Protein AF-A0A7S0FKT3-F1 (afdb_monomer_lite)

Organism: NCBI:txid265543

InterPro domains:
  IPR001199 Cytochrome b5-like heme/steroid binding domain [SM01117] (75-169)
  IPR036400 Cytochrome b5-like heme/steroid binding domain superfamily [G3DSA:3.10.120.10] (75-181)

Sequence (215 aa):
LGKDSSKIFPRTPAADLPNKCLNTDKDLENFDQYQCVDMTELDELLGLPCHKDVSKARLGVDKWFGDYKVGQLAFSGSTLQNDSNDWDWLVIQDRVYNVTNYVYGLRDENSGKVVKDPNESENAYLSPSLHSLIVNKLNQDASEIYEKLYENDDYLGCLNELFYVGVVDTRSNAACQALNMTMYIMLVFVAALLVLQCICSLLYLARPHRSFTAK

Foldseek 3Di:
DDPDPPLLQWFQFLVPDDPQWWDPVADCPVRNWTDRPDQDPVCVVVVRDNDRDPVCSVVRVCVVPPDDDDDFDAAELVNLLVCLVVFKWEAAPQFIFTCRVLQVQQQDPVPRARPLQLVVGSSSTTDNLVSNLSNVQISHYSHVVCVVSDVDCPNVVSSCRHTTRHGYDCCPPPVVVVVVVVVVVVVVVVVVVVVVVVVVVVVVVPDDPPPPPDD

Secondary structure (DSSP, 8-state):
--S--GGGSPPPPGGGS-GGGB-TTS--GGGSS----S--HHHHHTT----S-HHHHHHHHHHHHSS---PPEEE-HHHHHHSTTTS-EEEETTEEEE-HHHHHHTB-TTT-PBP--TTT-TT--B-HHHHHHHHHSTTSB-HHHHHHH-SSGGGHHHHHHHHEEEEE-GGGSHHHHHHHHHHHHHHHHHHHHHHHHHHHHHHHHTS--------

Radius of gyration: 28.88 Å; chains: 1; bounding box: 80×42×94 Å

Structure (mmCIF, N/CA/C/O backbone):
data_AF-A0A7S0FKT3-F1
#
_entry.id   AF-A0A7S0FKT3-F1
#
loop_
_atom_site.group_PDB
_atom_site.id
_atom_site.type_symbol
_atom_site.label_atom_id
_atom_site.label_alt_id
_atom_site.label_comp_id
_atom_site.label_asym_id
_atom_site.label_entity_id
_atom_site.label_seq_id
_atom_site.pdbx_PDB_ins_code
_atom_site.Cartn_x
_atom_site.Cartn_y
_atom_site.Cartn_z
_atom_site.occupancy
_atom_site.B_iso_or_equiv
_atom_site.auth_seq_id
_atom_site.auth_comp_id
_atom_site.auth_asym_id
_atom_site.auth_atom_id
_atom_site.pdbx_PDB_model_num
ATOM 1 N N . LEU A 1 1 ? 13.472 -15.673 15.697 1.00 43.22 1 LEU A N 1
ATOM 2 C CA . LEU A 1 1 ? 12.674 -15.640 14.457 1.00 43.22 1 LEU A CA 1
ATOM 3 C C . LEU A 1 1 ? 11.781 -14.414 14.514 1.00 43.22 1 LEU A C 1
ATOM 5 O O . LEU A 1 1 ? 11.027 -14.279 15.474 1.00 43.22 1 LEU A O 1
ATOM 9 N N . GLY A 1 2 ? 12.005 -13.475 13.596 1.00 43.47 2 GLY A N 1
ATOM 10 C CA . GLY A 1 2 ? 11.398 -12.145 13.596 1.00 43.47 2 GLY A CA 1
ATOM 11 C C . GLY A 1 2 ? 9.877 -12.202 13.502 1.00 43.47 2 GLY A C 1
ATOM 12 O O . GLY A 1 2 ? 9.311 -13.145 12.965 1.00 43.47 2 GLY A O 1
ATOM 13 N N . LYS A 1 3 ? 9.216 -11.190 14.058 1.00 46.06 3 LYS A N 1
ATOM 14 C CA . LYS A 1 3 ? 7.760 -11.064 14.238 1.00 46.06 3 LYS A CA 1
ATOM 15 C C . LYS A 1 3 ? 6.950 -10.965 12.929 1.00 46.06 3 LYS A C 1
ATOM 17 O O . LYS A 1 3 ? 5.781 -10.603 12.980 1.00 46.06 3 LYS A O 1
ATOM 22 N N . ASP A 1 4 ? 7.563 -11.263 11.790 1.00 53.34 4 ASP A N 1
ATOM 23 C CA . ASP A 1 4 ? 7.016 -11.050 10.461 1.00 53.34 4 ASP A CA 1
ATOM 24 C C . ASP A 1 4 ? 7.513 -12.146 9.505 1.00 53.34 4 ASP A C 1
ATOM 26 O O . ASP A 1 4 ? 8.699 -12.217 9.183 1.00 53.34 4 ASP A O 1
ATOM 30 N N . SER A 1 5 ? 6.606 -13.036 9.099 1.00 56.03 5 SER A N 1
ATOM 31 C CA . SER A 1 5 ? 6.872 -14.103 8.129 1.00 56.03 5 SER A CA 1
ATOM 32 C C . SER A 1 5 ? 6.619 -13.666 6.685 1.00 56.03 5 SER A C 1
ATOM 34 O O . SER A 1 5 ? 6.902 -14.447 5.779 1.00 56.03 5 SER A O 1
ATOM 36 N N . SER A 1 6 ? 6.128 -12.437 6.451 1.00 57.53 6 SER A N 1
ATOM 37 C CA . SER A 1 6 ? 5.800 -11.924 5.110 1.00 57.53 6 SER A CA 1
ATOM 38 C C . SER A 1 6 ? 6.996 -11.958 4.148 1.00 57.53 6 SER A C 1
ATOM 40 O O . SER A 1 6 ? 6.828 -12.205 2.959 1.00 57.53 6 SER A O 1
ATOM 42 N N . LYS A 1 7 ? 8.210 -11.830 4.692 1.00 58.19 7 LYS A N 1
ATOM 43 C CA . LYS A 1 7 ? 9.507 -11.831 3.996 1.00 58.19 7 LYS A CA 1
ATOM 44 C C . LYS A 1 7 ? 9.875 -13.154 3.316 1.00 58.19 7 LYS A C 1
ATOM 46 O O . LYS A 1 7 ? 10.749 -13.197 2.459 1.00 58.19 7 LYS A O 1
ATOM 51 N N . ILE A 1 8 ? 9.229 -14.245 3.726 1.00 61.59 8 ILE A N 1
ATOM 52 C CA . ILE A 1 8 ? 9.521 -15.608 3.255 1.00 61.59 8 ILE A CA 1
ATOM 53 C C . ILE A 1 8 ? 8.542 -16.012 2.138 1.00 61.59 8 ILE A C 1
ATOM 55 O O . ILE A 1 8 ? 8.736 -17.020 1.457 1.00 61.59 8 ILE A O 1
ATOM 59 N N . PHE A 1 9 ? 7.503 -15.205 1.908 1.00 65.62 9 PHE A N 1
ATOM 60 C CA . PHE A 1 9 ? 6.568 -15.401 0.812 1.00 65.62 9 PHE A CA 1
ATOM 61 C C . PHE A 1 9 ? 7.063 -14.624 -0.411 1.00 65.62 9 PHE A C 1
ATOM 63 O O . PHE A 1 9 ? 7.071 -13.392 -0.385 1.00 65.62 9 PHE A O 1
ATOM 70 N N . PRO A 1 10 ? 7.491 -15.312 -1.484 1.00 62.44 10 PRO A N 1
ATOM 71 C CA . PRO A 1 10 ? 7.909 -14.628 -2.695 1.00 62.44 10 PRO A CA 1
ATOM 72 C C . PRO A 1 10 ? 6.704 -13.914 -3.304 1.00 62.44 10 PRO A C 1
ATOM 74 O O . PRO A 1 10 ? 5.605 -14.474 -3.368 1.00 62.44 10 PRO A O 1
ATOM 77 N N . ARG A 1 11 ? 6.915 -12.683 -3.768 1.00 70.12 11 ARG A N 1
ATOM 78 C CA . ARG A 1 11 ? 5.934 -12.022 -4.629 1.00 70.12 11 ARG A CA 1
ATOM 79 C C . ARG A 1 11 ? 6.037 -12.595 -6.035 1.00 70.12 11 ARG A C 1
ATOM 81 O O . ARG A 1 11 ? 7.113 -13.032 -6.451 1.00 70.12 11 ARG A O 1
ATOM 88 N N . THR A 1 12 ? 4.919 -12.594 -6.749 1.00 72.50 12 THR A N 1
ATOM 89 C CA . THR A 1 12 ? 4.882 -12.968 -8.164 1.00 72.50 12 THR A CA 1
ATOM 90 C C . THR A 1 12 ? 5.845 -12.053 -8.938 1.00 72.50 12 THR A C 1
ATOM 92 O O . THR A 1 12 ? 5.817 -10.840 -8.711 1.00 72.50 12 THR A O 1
ATOM 95 N N . PRO A 1 13 ? 6.734 -12.590 -9.793 1.00 76.00 13 PRO A N 1
ATOM 96 C CA . PRO A 1 13 ? 7.650 -11.777 -10.580 1.00 76.00 13 PRO A CA 1
ATOM 97 C C . PRO A 1 13 ? 6.840 -10.893 -11.524 1.00 76.00 13 PRO A C 1
ATOM 99 O O . PRO A 1 13 ? 5.762 -11.279 -11.983 1.00 76.00 13 PRO A O 1
ATOM 102 N N . ALA A 1 14 ? 7.334 -9.688 -11.808 1.00 78.56 14 ALA A N 1
ATOM 103 C CA . ALA A 1 14 ? 6.553 -8.743 -12.598 1.00 78.56 14 ALA A CA 1
ATOM 104 C C . ALA A 1 14 ? 6.292 -9.275 -14.015 1.00 78.56 14 ALA A C 1
ATOM 106 O O . ALA A 1 14 ? 5.201 -9.061 -14.531 1.00 78.56 14 ALA A O 1
ATOM 107 N N . ALA A 1 15 ? 7.218 -10.039 -14.604 1.00 80.56 15 ALA A N 1
ATOM 108 C CA . ALA A 1 15 ? 7.029 -10.629 -15.931 1.00 80.56 15 ALA A CA 1
ATOM 109 C C . ALA A 1 15 ? 5.878 -11.657 -16.016 1.00 80.56 15 ALA A C 1
ATOM 111 O O . ALA A 1 15 ? 5.317 -11.835 -17.094 1.00 80.56 15 ALA A O 1
ATOM 112 N N . ASP A 1 16 ? 5.485 -12.290 -14.902 1.00 81.12 16 ASP A N 1
ATOM 113 C CA . ASP A 1 16 ? 4.382 -13.270 -14.863 1.00 81.12 16 ASP A CA 1
ATOM 114 C C . ASP A 1 16 ? 2.996 -12.610 -14.745 1.00 81.12 16 ASP A C 1
ATOM 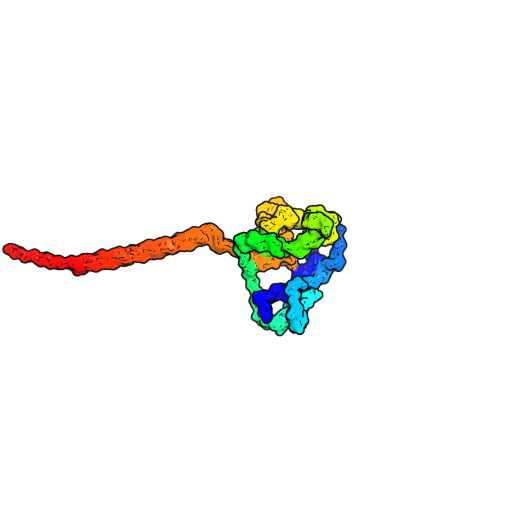116 O O . ASP A 1 16 ? 1.962 -13.291 -14.726 1.00 81.12 16 ASP A O 1
ATOM 120 N N . LEU A 1 17 ? 2.935 -11.279 -14.654 1.00 83.25 17 LEU A N 1
ATOM 121 C CA . LEU A 1 17 ? 1.663 -10.574 -14.627 1.00 83.25 17 LEU A CA 1
ATOM 122 C C . LEU A 1 17 ? 0.922 -10.666 -15.971 1.00 83.25 17 LEU A C 1
ATOM 124 O O . LEU A 1 17 ? 1.527 -10.761 -17.037 1.00 83.25 17 LEU A O 1
ATOM 128 N N . PRO A 1 18 ? -0.417 -10.538 -15.961 1.00 84.94 18 PRO A N 1
ATOM 129 C CA . PRO A 1 18 ? -1.180 -10.389 -17.191 1.00 84.94 18 PRO A CA 1
ATOM 130 C C . PRO A 1 18 ? -0.679 -9.201 -18.024 1.00 84.94 18 PRO A C 1
ATOM 132 O O . PRO A 1 18 ? -0.494 -8.111 -17.483 1.00 84.94 18 PRO A O 1
ATOM 135 N N . ASN A 1 19 ? -0.593 -9.363 -19.350 1.00 84.31 19 ASN A N 1
ATOM 136 C CA . ASN A 1 19 ? -0.130 -8.318 -20.282 1.00 84.31 19 ASN A CA 1
ATOM 137 C C . ASN A 1 19 ? -0.824 -6.958 -20.099 1.00 84.31 19 ASN A C 1
ATOM 139 O O . ASN A 1 19 ? -0.210 -5.925 -20.324 1.00 84.31 19 ASN A O 1
ATOM 143 N N . LYS A 1 20 ? -2.090 -6.939 -19.651 1.00 86.12 20 LYS A N 1
ATOM 144 C CA . LYS A 1 20 ? -2.826 -5.697 -19.341 1.00 86.12 20 LYS A CA 1
ATOM 145 C C . LYS A 1 20 ? -2.137 -4.822 -18.285 1.00 86.12 20 LYS A C 1
ATOM 147 O O . LYS A 1 20 ? -2.374 -3.623 -18.236 1.00 86.12 20 LYS A O 1
ATOM 152 N N . CYS A 1 21 ? -1.317 -5.411 -17.427 1.00 85.56 21 CYS A N 1
ATOM 153 C CA . CYS A 1 21 ? -0.669 -4.728 -16.315 1.00 85.56 21 CYS A CA 1
ATOM 154 C C . CYS A 1 21 ? 0.774 -4.339 -16.602 1.00 85.56 21 CYS A C 1
ATOM 156 O O . CYS A 1 21 ? 1.344 -3.543 -15.854 1.00 85.56 21 CYS A O 1
ATOM 158 N N . LEU A 1 22 ? 1.326 -4.860 -17.693 1.00 87.44 22 LEU A N 1
ATOM 159 C CA . LEU A 1 22 ? 2.703 -4.665 -18.092 1.00 87.44 22 LEU A CA 1
ATOM 160 C C . LEU A 1 22 ? 2.805 -3.640 -19.211 1.00 87.44 22 LEU A C 1
ATOM 162 O O . LEU A 1 22 ? 1.879 -3.439 -19.997 1.00 87.44 22 LEU A O 1
ATOM 166 N N . ASN A 1 23 ? 3.950 -2.977 -19.264 1.00 84.81 23 ASN A N 1
ATOM 167 C CA . ASN A 1 23 ? 4.335 -2.183 -20.409 1.00 84.81 23 ASN A CA 1
ATOM 168 C C . ASN A 1 23 ? 4.945 -3.115 -21.461 1.00 84.81 23 ASN A C 1
ATOM 170 O O . ASN A 1 23 ? 6.066 -3.585 -21.296 1.00 84.81 23 ASN A O 1
ATOM 174 N N . THR A 1 24 ? 4.204 -3.391 -22.534 1.00 80.12 24 THR A N 1
ATOM 175 C CA . THR A 1 24 ? 4.647 -4.290 -23.613 1.00 80.12 24 THR A CA 1
ATOM 176 C C . THR A 1 24 ? 5.846 -3.763 -24.396 1.00 80.12 24 THR A C 1
ATOM 178 O O . THR A 1 24 ? 6.470 -4.526 -25.126 1.00 80.12 24 THR A O 1
ATOM 181 N N . ASP A 1 25 ? 6.162 -2.476 -24.253 1.00 80.44 25 ASP A N 1
ATOM 182 C CA . ASP A 1 25 ? 7.263 -1.822 -24.963 1.00 80.44 25 ASP A CA 1
ATOM 183 C C . ASP A 1 25 ? 8.600 -1.941 -24.211 1.00 80.44 25 ASP A C 1
ATOM 185 O O . ASP A 1 25 ? 9.630 -1.461 -24.689 1.00 80.44 25 ASP A O 1
ATOM 189 N N . LYS A 1 26 ? 8.595 -2.549 -23.018 1.00 79.25 26 LYS A N 1
ATOM 190 C CA . LYS A 1 26 ? 9.772 -2.706 -22.161 1.00 79.25 26 LYS A CA 1
ATOM 191 C C . LYS A 1 26 ? 10.243 -4.151 -22.133 1.00 79.25 26 LYS A C 1
ATOM 193 O O . LYS A 1 26 ? 9.442 -5.080 -22.191 1.00 79.25 26 LYS A O 1
ATOM 198 N N . ASP A 1 27 ? 11.557 -4.311 -22.025 1.00 77.94 27 ASP A N 1
ATOM 199 C CA . ASP A 1 27 ? 12.166 -5.614 -21.811 1.00 77.94 27 ASP A CA 1
ATOM 200 C C . ASP A 1 27 ? 11.919 -6.062 -20.364 1.00 77.94 27 ASP A C 1
ATOM 202 O O . ASP A 1 27 ? 12.192 -5.329 -19.410 1.00 77.94 27 ASP A O 1
ATOM 206 N N . LEU A 1 28 ? 11.340 -7.251 -20.215 1.00 78.19 28 LEU A N 1
ATOM 207 C CA . LEU A 1 28 ? 10.963 -7.833 -18.930 1.00 78.19 28 LEU A CA 1
ATOM 208 C C . LEU A 1 28 ? 11.896 -8.972 -18.509 1.00 78.19 28 LEU A C 1
ATOM 210 O O . LEU A 1 28 ? 11.662 -9.563 -17.456 1.00 78.19 28 LEU A O 1
ATOM 214 N N . GLU A 1 29 ? 12.953 -9.264 -19.276 1.00 75.25 29 GLU A N 1
ATOM 215 C CA . GLU A 1 29 ? 13.914 -10.332 -18.962 1.00 75.25 29 GLU A CA 1
ATOM 216 C C . GLU A 1 29 ? 14.546 -10.158 -17.571 1.00 75.25 29 GLU A C 1
ATOM 218 O O . GLU A 1 29 ? 14.769 -11.134 -16.866 1.00 75.25 29 GLU A O 1
ATOM 223 N N . ASN A 1 30 ? 14.747 -8.920 -17.111 1.00 71.12 30 ASN A N 1
ATOM 224 C CA . ASN A 1 30 ? 15.288 -8.637 -15.776 1.00 71.12 30 ASN A CA 1
ATOM 225 C C . ASN A 1 30 ? 14.267 -8.818 -14.629 1.00 71.12 30 ASN A C 1
ATOM 227 O O . ASN A 1 30 ? 14.638 -8.759 -13.454 1.00 71.12 30 ASN A O 1
ATOM 231 N N . PHE A 1 31 ? 12.986 -9.026 -14.949 1.00 73.88 31 PHE A N 1
ATOM 232 C CA . PHE A 1 31 ? 11.875 -9.114 -13.994 1.00 73.88 31 PHE A CA 1
ATOM 233 C C . PHE A 1 31 ? 11.177 -10.482 -13.994 1.00 73.88 31 PHE A C 1
ATOM 235 O O . PHE A 1 31 ? 10.074 -10.604 -13.453 1.00 73.88 31 PHE A O 1
ATOM 242 N N . ASP A 1 32 ? 11.807 -11.499 -14.586 1.00 70.88 32 ASP A N 1
ATOM 243 C CA . ASP A 1 32 ? 11.326 -12.884 -14.638 1.00 70.88 32 ASP A CA 1
ATOM 244 C C . ASP A 1 32 ? 11.621 -13.677 -13.349 1.00 70.88 32 ASP A C 1
ATOM 246 O O . ASP A 1 32 ? 11.008 -14.713 -13.083 1.00 70.88 32 ASP A O 1
ATOM 250 N N . GLN A 1 33 ? 12.527 -13.172 -12.506 1.00 68.69 33 GLN A N 1
ATOM 251 C CA . GLN A 1 33 ? 12.938 -13.843 -11.278 1.00 68.69 33 GLN A CA 1
ATOM 252 C C . GLN A 1 33 ? 12.140 -13.377 -10.065 1.00 68.69 33 GLN A C 1
ATOM 254 O O . GLN A 1 33 ? 11.908 -12.189 -9.838 1.00 68.69 33 GLN A O 1
ATOM 259 N N . TYR A 1 34 ? 11.810 -14.337 -9.205 1.00 66.50 34 TYR A N 1
ATOM 260 C CA . TYR A 1 34 ? 11.285 -14.072 -7.872 1.00 66.50 34 TYR A CA 1
ATOM 261 C C . TYR A 1 34 ? 12.285 -13.272 -7.043 1.00 66.50 34 TYR A C 1
ATOM 263 O O . TYR A 1 34 ? 13.440 -13.675 -6.874 1.00 66.50 34 TYR A O 1
ATOM 271 N N . GLN A 1 35 ? 11.810 -12.177 -6.460 1.00 63.06 35 GLN A N 1
ATOM 272 C CA . GLN A 1 35 ? 12.587 -11.366 -5.536 1.00 63.06 35 GLN A CA 1
ATOM 273 C C . GLN A 1 35 ? 12.120 -11.635 -4.107 1.00 63.06 35 GLN A C 1
ATOM 275 O O . GLN A 1 35 ? 10.962 -11.394 -3.762 1.00 63.06 35 GLN A O 1
ATOM 280 N N . CYS A 1 36 ? 13.029 -12.127 -3.266 1.00 65.12 36 CYS A N 1
ATOM 281 C CA . CYS A 1 36 ? 12.817 -12.140 -1.823 1.00 65.12 36 CYS A CA 1
ATOM 282 C C . CYS A 1 36 ? 13.382 -10.851 -1.256 1.00 65.12 36 CYS A C 1
ATOM 284 O O . CYS A 1 36 ? 14.595 -10.645 -1.228 1.00 65.12 36 CYS A O 1
ATOM 286 N N . VAL A 1 37 ? 12.476 -9.972 -0.862 1.00 62.97 37 VAL A N 1
ATOM 287 C CA . VAL A 1 37 ? 12.811 -8.678 -0.282 1.00 62.97 37 VAL A CA 1
ATOM 288 C C . VAL A 1 37 ? 12.924 -8.858 1.236 1.00 62.97 37 VAL A C 1
ATOM 290 O O . VAL A 1 37 ? 12.201 -9.657 1.828 1.00 62.97 37 VAL A O 1
ATOM 293 N N . ASP A 1 38 ? 13.843 -8.124 1.863 1.00 61.50 38 ASP A N 1
ATOM 294 C CA . ASP A 1 38 ? 13.970 -7.993 3.323 1.00 61.50 38 ASP A CA 1
ATOM 295 C C . ASP A 1 38 ? 14.491 -9.212 4.113 1.00 61.50 38 ASP A C 1
ATOM 297 O O . ASP A 1 38 ? 14.320 -9.250 5.341 1.00 61.50 38 ASP A O 1
ATOM 301 N N . MET A 1 39 ? 15.162 -10.170 3.460 1.00 65.25 39 MET A N 1
ATOM 302 C CA . MET A 1 39 ? 15.901 -11.245 4.147 1.00 65.25 39 MET A CA 1
ATOM 303 C C . MET A 1 39 ? 17.064 -10.656 4.957 1.00 65.25 39 MET A C 1
ATOM 305 O O . MET A 1 39 ? 17.856 -9.869 4.442 1.00 65.25 39 MET A O 1
ATOM 309 N N . THR A 1 40 ? 17.169 -11.016 6.238 1.00 69.44 40 THR A N 1
ATOM 310 C CA . THR A 1 40 ? 18.305 -10.604 7.076 1.00 69.44 40 THR A CA 1
ATOM 311 C C . THR A 1 40 ? 19.455 -11.609 6.979 1.00 69.44 40 THR A C 1
ATOM 313 O O . THR A 1 40 ? 19.238 -12.781 6.680 1.00 69.44 40 THR A O 1
ATOM 316 N N . GLU A 1 41 ? 20.680 -11.192 7.315 1.00 73.00 41 GLU A N 1
ATOM 317 C CA . GLU A 1 41 ? 21.852 -12.089 7.385 1.00 73.00 41 GLU A CA 1
ATOM 318 C C . GLU A 1 41 ? 21.607 -13.283 8.329 1.00 73.00 41 GLU A C 1
ATOM 320 O O . GLU A 1 41 ? 22.068 -14.397 8.090 1.00 73.00 41 GLU A O 1
ATOM 325 N N . LEU A 1 42 ? 20.807 -13.078 9.384 1.00 74.38 42 LEU A N 1
ATOM 326 C CA . LEU A 1 42 ? 20.379 -14.152 10.276 1.00 74.38 42 LEU A CA 1
ATOM 327 C C . LEU A 1 42 ? 19.434 -15.139 9.575 1.00 74.38 42 LEU A C 1
ATOM 329 O O . LEU A 1 42 ? 19.521 -16.335 9.831 1.00 74.38 42 LEU A O 1
ATOM 333 N N . ASP A 1 43 ? 18.545 -14.663 8.705 1.00 69.75 43 ASP A N 1
ATOM 334 C CA . ASP A 1 43 ? 17.612 -15.512 7.958 1.00 69.75 43 ASP A CA 1
ATOM 335 C C . ASP A 1 43 ? 18.353 -16.370 6.922 1.00 69.75 43 ASP A C 1
ATOM 337 O O . ASP A 1 43 ? 18.062 -17.560 6.776 1.00 69.75 43 ASP A O 1
ATOM 341 N N . GLU A 1 44 ? 19.368 -15.794 6.272 1.00 73.00 44 GLU A N 1
ATOM 342 C CA . GLU A 1 44 ? 20.284 -16.521 5.388 1.00 73.00 44 GLU A CA 1
ATOM 343 C C . GLU A 1 44 ? 21.114 -17.556 6.157 1.00 73.00 44 GLU A C 1
ATOM 345 O O . GLU A 1 44 ? 21.208 -18.710 5.734 1.00 73.00 44 GLU A O 1
ATOM 350 N N . LEU A 1 45 ? 21.654 -17.187 7.325 1.00 75.56 45 LEU A N 1
ATOM 351 C CA . LEU A 1 45 ? 22.414 -18.094 8.191 1.00 75.56 45 LEU A CA 1
ATOM 352 C C . LEU A 1 45 ? 21.558 -19.260 8.706 1.00 75.56 45 LEU A C 1
ATOM 354 O O . LEU A 1 45 ? 22.050 -20.378 8.865 1.00 75.56 45 LEU A O 1
ATOM 358 N N . LEU A 1 46 ? 20.271 -19.012 8.954 1.00 70.88 46 LEU A N 1
ATOM 359 C CA . LEU A 1 46 ? 19.293 -20.033 9.332 1.00 70.88 46 LEU A CA 1
ATOM 360 C C . LEU A 1 46 ? 18.844 -20.900 8.144 1.00 70.88 46 LEU A C 1
ATOM 362 O O . LEU A 1 46 ? 18.110 -21.869 8.348 1.00 70.88 46 LEU A O 1
ATOM 366 N N . GLY A 1 47 ? 19.295 -20.592 6.924 1.00 62.25 47 GLY A N 1
ATOM 367 C CA . GLY A 1 47 ? 18.990 -21.356 5.719 1.00 62.25 47 GLY A CA 1
ATOM 368 C C . GLY A 1 47 ? 17.528 -21.250 5.291 1.00 62.25 47 GLY A C 1
ATOM 369 O O . GLY A 1 47 ? 17.004 -22.192 4.689 1.00 62.25 47 GLY A O 1
ATOM 370 N N . LEU A 1 48 ? 16.854 -20.141 5.618 1.00 67.12 48 LEU A N 1
ATOM 371 C CA . LEU A 1 48 ? 15.471 -19.917 5.206 1.00 67.12 48 LEU A CA 1
ATOM 372 C C . LEU A 1 48 ? 15.412 -19.786 3.672 1.00 67.12 48 LEU A C 1
ATOM 374 O O . LEU A 1 48 ? 16.077 -18.918 3.102 1.00 67.12 48 LEU A O 1
ATOM 378 N N . PRO A 1 49 ? 14.655 -20.654 2.971 1.00 60.28 49 PRO A N 1
ATOM 379 C CA . PRO A 1 49 ? 14.646 -20.651 1.518 1.00 60.28 49 PRO A CA 1
ATOM 380 C C . PRO A 1 49 ? 13.860 -19.451 0.986 1.00 60.28 49 PRO A C 1
ATOM 382 O O . PRO A 1 49 ? 12.648 -19.363 1.159 1.00 60.28 49 PRO A O 1
ATOM 385 N N . CYS A 1 50 ? 14.537 -18.572 0.249 1.00 60.84 50 CYS A N 1
ATOM 386 C CA . CYS A 1 50 ? 13.869 -17.709 -0.715 1.00 60.84 50 CYS A CA 1
ATOM 387 C C . CYS A 1 50 ? 13.267 -18.597 -1.816 1.00 60.84 50 CYS A C 1
ATOM 389 O O . CYS A 1 50 ? 13.995 -19.238 -2.583 1.00 60.84 50 CYS A O 1
ATOM 391 N N . HIS A 1 51 ? 11.942 -18.713 -1.867 1.00 59.97 51 HIS A N 1
ATOM 392 C CA . HIS A 1 51 ? 11.277 -19.574 -2.839 1.00 59.97 51 HIS A CA 1
ATOM 393 C C . HIS A 1 51 ? 11.332 -18.950 -4.239 1.00 59.97 51 HIS A C 1
ATOM 395 O O . HIS A 1 51 ? 10.528 -18.095 -4.578 1.00 59.97 51 HIS A O 1
ATOM 401 N N . LYS A 1 52 ? 12.261 -19.425 -5.076 1.00 53.25 52 LYS A N 1
ATOM 402 C CA . LYS A 1 52 ? 12.388 -19.032 -6.492 1.00 53.25 52 LYS A CA 1
ATOM 403 C C . LYS A 1 52 ? 11.393 -19.731 -7.438 1.00 53.25 52 LYS A C 1
ATOM 405 O O . LYS A 1 52 ? 11.615 -19.744 -8.641 1.00 53.25 52 LYS A O 1
ATOM 410 N N . ASP A 1 53 ? 10.365 -20.397 -6.911 1.00 51.50 53 ASP A N 1
ATOM 411 C CA . ASP A 1 53 ? 9.445 -21.229 -7.699 1.00 51.50 53 ASP A CA 1
ATOM 412 C C . ASP A 1 53 ? 8.098 -21.391 -6.959 1.00 51.50 53 ASP A C 1
ATOM 414 O O . ASP A 1 53 ? 8.031 -22.037 -5.903 1.00 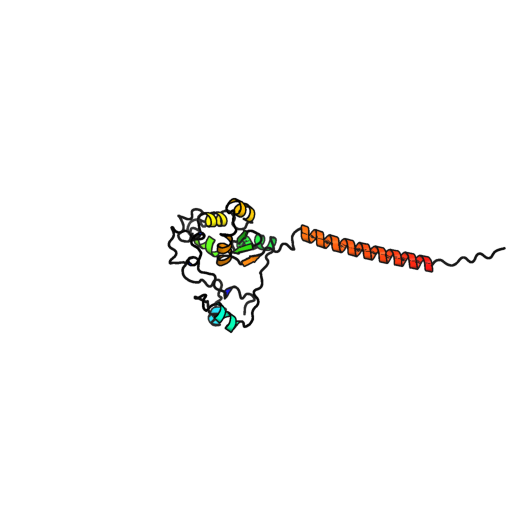51.50 53 ASP A O 1
ATOM 418 N N . VAL A 1 54 ? 7.017 -20.799 -7.489 1.00 49.97 54 VAL A N 1
ATOM 419 C CA . VAL A 1 54 ? 5.661 -20.784 -6.880 1.00 49.97 54 VAL A CA 1
ATOM 420 C C . VAL A 1 54 ? 5.103 -22.188 -6.692 1.00 49.97 54 VAL A C 1
ATOM 422 O O . VAL A 1 54 ? 4.398 -22.452 -5.714 1.00 49.97 54 VAL A O 1
ATOM 425 N N . SER A 1 55 ? 5.482 -23.124 -7.566 1.00 48.56 55 SER A N 1
ATOM 426 C CA . SER A 1 55 ? 5.049 -24.522 -7.485 1.00 48.56 55 SER A CA 1
ATOM 427 C C . SER A 1 55 ? 5.547 -25.230 -6.215 1.00 48.56 55 SER A C 1
ATOM 429 O O . SER A 1 55 ? 4.931 -26.192 -5.753 1.00 48.56 55 SER A O 1
ATOM 431 N N . LYS A 1 56 ? 6.627 -24.722 -5.604 1.00 44.03 56 LYS A N 1
ATOM 432 C CA . LYS A 1 56 ? 7.229 -25.239 -4.364 1.00 44.03 56 LYS A CA 1
ATOM 433 C C . LYS A 1 56 ? 7.119 -24.273 -3.186 1.00 44.03 56 LYS A C 1
ATOM 435 O O . LYS A 1 56 ? 7.486 -24.656 -2.078 1.00 44.03 56 LYS A O 1
ATOM 440 N N . ALA A 1 57 ? 6.615 -23.056 -3.399 1.00 49.44 57 ALA A N 1
ATOM 441 C CA . ALA A 1 57 ? 6.527 -22.025 -2.369 1.00 49.44 57 ALA A CA 1
ATOM 442 C C . ALA A 1 57 ? 5.577 -22.425 -1.232 1.00 49.44 57 ALA A C 1
ATOM 444 O O . ALA A 1 57 ? 5.977 -22.415 -0.074 1.00 49.44 57 ALA A O 1
ATOM 445 N N . ARG A 1 58 ? 4.359 -22.891 -1.543 1.00 48.94 58 ARG A N 1
ATOM 446 C CA . ARG A 1 58 ? 3.435 -23.388 -0.501 1.00 48.94 58 ARG A CA 1
ATOM 447 C C . ARG A 1 58 ? 3.992 -24.627 0.208 1.00 48.94 58 ARG A C 1
ATOM 449 O O . ARG A 1 58 ? 4.133 -24.632 1.421 1.00 48.94 58 ARG A O 1
ATOM 456 N N . LEU A 1 59 ? 4.462 -25.610 -0.565 1.00 49.19 59 LEU A N 1
ATOM 457 C CA . LEU A 1 59 ? 5.025 -26.865 -0.042 1.00 49.19 59 LEU A CA 1
ATOM 458 C C . LEU A 1 59 ? 6.268 -26.671 0.846 1.00 49.19 59 LEU A C 1
ATOM 460 O O . LEU A 1 59 ? 6.559 -27.510 1.699 1.00 49.19 59 LEU A O 1
ATOM 464 N N . GLY A 1 60 ? 7.031 -25.601 0.624 1.00 55.97 60 GLY A N 1
ATOM 465 C CA . GLY A 1 60 ? 8.232 -25.292 1.386 1.00 55.97 60 GLY A CA 1
ATOM 466 C C . GLY A 1 60 ? 7.957 -24.523 2.674 1.00 55.97 60 GLY A C 1
ATOM 467 O O . GLY A 1 60 ? 8.487 -24.910 3.714 1.00 55.97 60 GLY A O 1
ATOM 468 N N . VAL A 1 61 ? 7.105 -23.492 2.636 1.00 61.19 61 VAL A N 1
ATOM 469 C CA . VAL A 1 61 ? 6.740 -22.713 3.833 1.00 61.19 61 VAL A CA 1
ATOM 470 C C . VAL A 1 61 ? 5.936 -23.568 4.816 1.00 61.19 61 VAL A C 1
ATOM 472 O O . VAL A 1 61 ? 6.240 -23.551 6.008 1.00 61.19 61 VAL A O 1
ATOM 475 N N . ASP A 1 62 ? 5.010 -24.401 4.327 1.00 62.62 62 ASP A N 1
ATOM 476 C CA . ASP A 1 62 ? 4.229 -25.337 5.153 1.00 62.62 62 ASP A CA 1
ATOM 477 C C . ASP A 1 62 ? 5.139 -26.297 5.944 1.00 62.62 62 ASP A C 1
ATOM 479 O O . ASP A 1 62 ? 4.870 -26.631 7.096 1.00 62.62 62 ASP A O 1
ATOM 483 N N . LYS A 1 63 ? 6.272 -26.716 5.359 1.00 65.75 63 LYS A N 1
ATOM 484 C CA . LYS A 1 63 ? 7.247 -27.589 6.033 1.00 65.75 63 LYS A CA 1
ATOM 485 C C . LYS A 1 63 ? 7.967 -26.889 7.191 1.00 65.75 63 LYS A C 1
ATOM 487 O O . LYS A 1 63 ? 8.309 -27.548 8.172 1.00 65.75 63 LYS A O 1
ATOM 492 N N . TRP A 1 64 ? 8.239 -25.591 7.066 1.00 66.38 64 TRP A N 1
ATOM 493 C CA . TRP A 1 64 ? 8.979 -24.817 8.069 1.00 66.38 64 TRP A CA 1
ATOM 494 C C . TRP A 1 64 ? 8.077 -24.225 9.152 1.00 66.38 64 TRP A C 1
ATOM 496 O O . TRP A 1 64 ? 8.482 -24.163 10.311 1.00 66.38 64 TRP A O 1
ATOM 506 N N . PHE A 1 65 ? 6.865 -23.809 8.786 1.00 67.62 65 PHE A N 1
ATOM 507 C CA . PHE A 1 65 ? 5.932 -23.127 9.683 1.00 67.62 65 PHE A CA 1
ATOM 508 C C . PHE A 1 65 ? 4.787 -24.015 10.179 1.00 67.62 65 PHE A C 1
ATOM 510 O O . PHE A 1 65 ? 4.120 -23.641 11.143 1.00 67.62 65 PHE A O 1
ATOM 517 N N . GLY A 1 66 ? 4.580 -25.192 9.579 1.00 72.25 66 GLY A N 1
ATOM 518 C CA . GLY A 1 66 ? 3.402 -26.016 9.840 1.00 72.25 66 GLY A CA 1
ATOM 519 C C . GLY A 1 66 ? 2.124 -25.298 9.407 1.00 72.25 66 GLY A C 1
ATOM 520 O O . GLY A 1 66 ? 2.131 -24.504 8.467 1.00 72.25 66 GLY A O 1
ATOM 521 N N . ASP A 1 67 ? 1.030 -25.541 10.126 1.00 71.56 67 ASP A N 1
ATOM 522 C CA . ASP A 1 67 ? -0.229 -24.833 9.904 1.00 71.56 67 ASP A CA 1
ATOM 523 C C . ASP A 1 67 ? -0.091 -23.362 10.325 1.00 71.56 67 ASP A C 1
ATOM 525 O O . ASP A 1 67 ? -0.131 -23.028 11.514 1.00 71.56 67 ASP A O 1
ATOM 529 N N . TYR A 1 68 ? 0.037 -22.463 9.351 1.00 71.44 68 TYR A N 1
ATOM 530 C CA . TYR A 1 68 ? 0.065 -21.024 9.593 1.00 71.44 68 TYR A CA 1
ATOM 531 C C . TYR A 1 68 ? -1.237 -20.353 9.153 1.00 71.44 68 TYR A C 1
ATOM 533 O O . TYR A 1 68 ? -1.947 -20.799 8.252 1.00 71.44 68 TYR A O 1
ATOM 541 N N . LYS A 1 69 ? -1.559 -19.232 9.802 1.00 68.25 69 LYS A N 1
ATOM 542 C CA . LYS A 1 69 ? -2.636 -18.338 9.374 1.00 68.25 69 LYS A CA 1
ATOM 543 C C . LYS A 1 69 ? -2.023 -17.048 8.867 1.00 68.25 69 LYS A C 1
ATOM 545 O O . LYS A 1 69 ? -1.219 -16.434 9.564 1.00 68.25 69 LYS A O 1
ATOM 550 N N . VAL A 1 70 ? -2.429 -16.631 7.675 1.00 71.50 70 VAL A N 1
ATOM 551 C CA . VAL A 1 70 ? -2.065 -15.320 7.140 1.00 71.50 70 VAL A CA 1
ATOM 552 C C . VAL A 1 70 ? -2.932 -14.277 7.835 1.00 71.50 70 VAL A C 1
ATOM 554 O O . VAL A 1 70 ? -4.158 -14.297 7.717 1.00 71.50 70 VAL A O 1
ATOM 557 N N . GLY A 1 71 ? -2.295 -13.406 8.614 1.00 71.06 71 GLY A N 1
ATOM 558 C CA . GLY A 1 71 ? -2.942 -12.232 9.186 1.00 71.06 71 GLY A CA 1
ATOM 559 C C . GLY A 1 71 ? -2.998 -11.104 8.162 1.00 71.06 71 GLY A C 1
ATOM 560 O O . GLY A 1 71 ? -2.083 -10.944 7.360 1.00 71.06 71 GLY A O 1
ATOM 561 N N . GLN A 1 72 ? -4.063 -10.310 8.201 1.00 77.62 72 GLN A N 1
ATOM 562 C CA . GLN A 1 72 ? -4.131 -9.067 7.445 1.00 77.62 72 GLN A CA 1
ATOM 563 C C . GLN A 1 72 ? -3.552 -7.942 8.305 1.00 77.62 72 GLN A C 1
ATOM 565 O O . GLN A 1 72 ? -4.029 -7.704 9.416 1.00 77.62 72 GLN A O 1
ATOM 570 N N . LEU A 1 73 ? -2.510 -7.272 7.811 1.00 82.38 73 LEU A N 1
ATOM 571 C CA . LEU A 1 73 ? -1.942 -6.106 8.482 1.00 82.38 73 LEU A CA 1
ATOM 572 C C . LEU A 1 73 ? -2.865 -4.902 8.279 1.00 82.38 73 LEU A C 1
ATOM 574 O O . LEU A 1 73 ? -3.364 -4.676 7.176 1.00 82.38 73 LEU A O 1
ATOM 578 N N . ALA A 1 74 ? -3.094 -4.146 9.351 1.00 85.38 74 ALA A N 1
ATOM 579 C CA . ALA A 1 74 ? -3.917 -2.945 9.333 1.00 85.38 74 ALA A CA 1
ATOM 580 C C . ALA A 1 74 ? -3.070 -1.730 9.725 1.00 85.38 74 ALA A C 1
ATOM 582 O O . ALA A 1 74 ? -2.424 -1.737 10.775 1.00 85.38 74 ALA A O 1
ATOM 583 N N . PHE A 1 75 ? -3.084 -0.692 8.893 1.00 85.56 75 PHE A N 1
ATOM 584 C CA . PHE A 1 75 ? -2.309 0.530 9.087 1.00 85.56 75 PHE A CA 1
ATOM 585 C C . PHE A 1 75 ? -3.233 1.698 9.407 1.00 85.56 75 PHE A C 1
ATOM 587 O O . PHE A 1 75 ? -4.177 1.971 8.670 1.00 85.56 75 PHE A O 1
ATOM 594 N N . SER A 1 76 ? -2.963 2.428 10.490 1.00 84.75 76 SER A N 1
ATOM 595 C CA . SER A 1 76 ? -3.701 3.666 10.755 1.00 84.75 76 SER A CA 1
ATOM 596 C C . SER A 1 76 ? -3.280 4.757 9.764 1.00 84.75 76 SER A C 1
ATOM 598 O O . SER A 1 76 ? -2.105 4.839 9.399 1.00 84.75 76 SER A O 1
ATOM 600 N N . GLY A 1 77 ? -4.204 5.640 9.372 1.00 80.62 77 GLY A N 1
ATOM 601 C CA . GLY A 1 77 ? -3.881 6.760 8.477 1.00 80.62 77 GLY A CA 1
ATOM 602 C C . GLY A 1 77 ? -2.769 7.669 9.021 1.00 80.62 77 GLY A C 1
ATOM 603 O O . GLY A 1 77 ? -1.941 8.158 8.260 1.00 80.62 77 GLY A O 1
ATOM 604 N N . SER A 1 78 ? -2.688 7.834 10.346 1.00 79.69 78 SER A N 1
ATOM 605 C CA . SER A 1 78 ? -1.593 8.558 11.004 1.00 79.69 78 SER A CA 1
ATOM 606 C C . SER A 1 78 ? -0.252 7.831 10.922 1.00 79.69 78 SER A C 1
ATOM 608 O O . SER A 1 78 ? 0.772 8.482 10.765 1.00 79.69 78 SER A O 1
ATOM 610 N N . THR A 1 79 ? -0.242 6.498 11.019 1.00 83.31 79 THR A N 1
ATOM 611 C CA . THR A 1 79 ? 0.987 5.701 10.871 1.00 83.31 79 THR A CA 1
ATOM 612 C C . THR A 1 79 ? 1.528 5.843 9.454 1.00 83.31 79 THR A C 1
ATOM 614 O O . THR A 1 79 ? 2.692 6.170 9.285 1.00 83.31 79 THR A O 1
ATOM 617 N N . LEU A 1 80 ? 0.659 5.721 8.445 1.00 83.44 80 LEU A N 1
ATOM 618 C CA . LEU A 1 80 ? 1.051 5.894 7.043 1.00 83.44 80 LEU A CA 1
ATOM 619 C C . LEU A 1 80 ? 1.630 7.291 6.772 1.00 83.44 80 LEU A C 1
ATOM 621 O O . LEU A 1 80 ? 2.656 7.418 6.112 1.00 83.44 80 LEU A O 1
ATOM 625 N N . GLN A 1 81 ? 1.015 8.347 7.311 1.00 83.12 81 GLN A N 1
ATOM 626 C CA . GLN A 1 81 ? 1.537 9.708 7.142 1.00 83.12 81 GLN A CA 1
ATOM 627 C C . GLN A 1 81 ? 2.853 9.951 7.887 1.00 83.12 81 GLN A C 1
ATOM 629 O O . GLN A 1 81 ? 3.698 10.682 7.384 1.00 83.12 81 GLN A O 1
ATOM 634 N N . ASN A 1 82 ? 3.038 9.366 9.070 1.00 80.75 82 ASN A N 1
ATOM 635 C CA . ASN A 1 82 ? 4.269 9.546 9.840 1.00 80.75 82 ASN A CA 1
ATOM 636 C C . ASN A 1 82 ? 5.444 8.764 9.239 1.00 80.75 82 ASN A C 1
ATOM 638 O O . ASN A 1 82 ? 6.572 9.255 9.256 1.00 80.75 82 ASN A O 1
ATOM 642 N N . ASP A 1 83 ? 5.170 7.589 8.674 1.00 77.44 83 ASP A N 1
ATOM 643 C CA . ASP A 1 83 ? 6.183 6.693 8.115 1.00 77.44 83 ASP A CA 1
ATOM 644 C C . ASP A 1 83 ? 6.507 7.013 6.641 1.00 77.44 83 ASP A C 1
ATOM 646 O O . ASP A 1 83 ? 7.324 6.330 6.024 1.00 77.44 83 ASP A O 1
ATOM 650 N N . SER A 1 84 ? 5.918 8.071 6.063 1.00 72.75 84 SER A N 1
ATOM 651 C CA . SER A 1 84 ? 6.076 8.440 4.644 1.00 72.75 84 SER A CA 1
ATOM 652 C C . SER A 1 84 ? 7.509 8.791 4.225 1.00 72.75 84 SER A C 1
ATOM 654 O O . SER A 1 84 ? 7.764 9.009 3.045 1.00 72.75 84 SER A O 1
ATOM 656 N N . ASN A 1 85 ? 8.426 8.938 5.183 1.00 73.31 85 ASN A N 1
ATOM 657 C CA . ASN A 1 85 ? 9.844 9.183 4.918 1.00 73.31 85 ASN A CA 1
ATOM 658 C C . ASN A 1 85 ? 10.657 7.887 4.788 1.00 73.31 85 ASN A C 1
ATOM 660 O O . ASN A 1 85 ? 11.724 7.916 4.178 1.00 73.31 85 ASN A O 1
ATOM 664 N N . ASP A 1 86 ? 10.171 6.783 5.357 1.00 77.94 86 ASP A N 1
ATOM 665 C CA . ASP A 1 86 ? 10.904 5.515 5.419 1.00 77.94 86 ASP A CA 1
ATOM 666 C C . ASP A 1 86 ? 10.536 4.594 4.251 1.00 77.94 86 ASP A C 1
ATOM 668 O O . ASP A 1 86 ? 11.365 3.814 3.782 1.00 77.94 86 ASP A O 1
ATOM 672 N N . TRP A 1 87 ? 9.298 4.685 3.767 1.00 85.00 87 TRP A N 1
ATOM 673 C CA . TRP A 1 87 ? 8.808 3.892 2.648 1.00 85.00 87 TRP A CA 1
ATOM 674 C C . TRP A 1 87 ? 7.732 4.645 1.868 1.00 85.00 87 TRP A C 1
ATOM 676 O O . TRP A 1 87 ? 6.946 5.413 2.424 1.00 85.00 87 TRP A O 1
ATOM 686 N N . ASP A 1 88 ? 7.706 4.404 0.560 1.00 88.69 88 ASP A N 1
ATOM 687 C CA . ASP A 1 88 ? 6.736 4.987 -0.353 1.00 88.69 88 ASP A CA 1
ATOM 688 C C . ASP A 1 88 ? 5.508 4.067 -0.461 1.00 88.69 88 ASP A C 1
ATOM 690 O O . ASP A 1 88 ? 5.608 2.874 -0.787 1.00 88.69 88 ASP A O 1
ATOM 694 N N . TRP A 1 89 ? 4.329 4.631 -0.208 1.00 90.69 89 TRP A N 1
ATOM 695 C CA . TRP A 1 89 ? 3.067 3.902 -0.158 1.00 90.69 89 TRP A CA 1
ATOM 696 C C . TRP A 1 89 ? 1.980 4.529 -1.026 1.00 90.69 89 TRP A C 1
ATOM 698 O O . TRP A 1 89 ? 2.050 5.683 -1.446 1.00 90.69 89 TRP A O 1
ATOM 708 N N . LEU A 1 90 ? 0.948 3.739 -1.301 1.00 92.31 90 LEU A N 1
ATOM 709 C CA . LEU A 1 90 ? -0.239 4.155 -2.036 1.00 92.31 90 LEU A CA 1
ATOM 710 C C . LEU A 1 90 ? -1.469 3.503 -1.406 1.00 92.31 90 LEU A C 1
ATOM 712 O O . LEU A 1 90 ? -1.422 2.321 -1.062 1.00 92.31 90 LEU A O 1
ATOM 716 N N . VAL A 1 91 ? -2.568 4.246 -1.276 1.00 91.88 91 VAL A N 1
ATOM 717 C CA . VAL A 1 91 ? -3.857 3.683 -0.845 1.00 91.88 91 VAL A CA 1
ATOM 718 C C . VAL A 1 91 ? -4.844 3.692 -2.003 1.00 91.88 91 VAL A C 1
ATOM 720 O O . VAL A 1 91 ? -5.010 4.714 -2.662 1.00 91.88 91 VAL A O 1
ATOM 723 N N . ILE A 1 92 ? -5.493 2.555 -2.262 1.00 91.69 92 ILE A N 1
ATOM 724 C CA . ILE A 1 92 ? -6.605 2.445 -3.220 1.00 91.69 92 ILE A CA 1
ATOM 725 C C . ILE A 1 92 ? -7.671 1.540 -2.602 1.00 91.69 92 ILE A C 1
ATOM 727 O O . ILE A 1 92 ? -7.359 0.401 -2.252 1.00 91.69 92 ILE A O 1
ATOM 731 N N . GLN A 1 93 ? -8.911 2.024 -2.496 1.00 89.12 93 GLN A N 1
ATOM 732 C CA . GLN A 1 93 ? -10.068 1.281 -1.975 1.00 89.12 93 GLN A CA 1
ATOM 733 C C . GLN A 1 93 ? -9.753 0.575 -0.638 1.00 89.12 93 GLN A C 1
ATOM 735 O O . GLN A 1 93 ? -9.862 -0.646 -0.521 1.00 89.12 93 GLN A O 1
ATOM 740 N N . ASP A 1 94 ? -9.276 1.338 0.351 1.00 88.19 94 ASP A N 1
ATOM 741 C CA . ASP A 1 94 ? -8.864 0.869 1.689 1.00 88.19 94 ASP A CA 1
ATOM 742 C C . ASP A 1 94 ? -7.692 -0.132 1.730 1.00 88.19 94 ASP A C 1
ATOM 744 O O . ASP A 1 94 ? -7.330 -0.615 2.806 1.00 88.19 94 ASP A O 1
ATOM 748 N N . ARG A 1 95 ? -7.053 -0.440 0.597 1.00 89.00 95 ARG A N 1
ATOM 749 C CA . ARG A 1 95 ? -5.869 -1.309 0.525 1.00 89.00 95 ARG A CA 1
ATOM 750 C C . ARG A 1 95 ? -4.602 -0.475 0.485 1.00 89.00 95 ARG A C 1
ATOM 752 O O . ARG A 1 95 ? -4.540 0.531 -0.215 1.00 89.00 95 ARG A O 1
ATOM 759 N N . VAL A 1 96 ? -3.591 -0.930 1.213 1.00 90.44 96 VAL A N 1
ATOM 760 C CA . VAL A 1 96 ? -2.279 -0.293 1.316 1.00 90.44 96 VAL A CA 1
ATOM 761 C C . VAL A 1 96 ? -1.282 -1.066 0.465 1.00 90.44 96 VAL A C 1
ATOM 763 O O . VAL A 1 96 ? -1.085 -2.273 0.654 1.00 90.44 96 VAL A O 1
ATOM 766 N N . TYR A 1 97 ? -0.625 -0.345 -0.435 1.00 89.88 97 TYR A N 1
ATOM 767 C CA . TYR A 1 97 ? 0.404 -0.863 -1.323 1.00 89.88 97 TYR A CA 1
ATOM 768 C C . TYR A 1 97 ? 1.754 -0.233 -0.983 1.00 89.88 97 TYR A C 1
ATOM 770 O O . TYR A 1 97 ? 1.852 0.986 -0.858 1.00 89.88 97 TYR A O 1
ATOM 778 N N . ASN A 1 98 ? 2.796 -1.052 -0.857 1.00 88.69 98 ASN A N 1
ATOM 779 C CA . ASN A 1 98 ? 4.179 -0.598 -0.738 1.00 88.69 98 ASN A CA 1
ATOM 780 C C . ASN A 1 98 ? 4.822 -0.610 -2.126 1.00 88.69 98 ASN A C 1
ATOM 782 O O . ASN A 1 98 ? 5.050 -1.674 -2.705 1.00 88.69 98 ASN A O 1
ATOM 786 N N . VAL A 1 99 ? 5.120 0.585 -2.628 1.00 88.81 99 VAL A N 1
ATOM 787 C CA . VAL A 1 99 ? 5.685 0.830 -3.961 1.00 88.81 99 VAL A CA 1
ATOM 788 C C . VAL A 1 99 ? 7.143 1.296 -3.890 1.00 88.81 99 VAL A C 1
ATOM 790 O O . VAL A 1 99 ? 7.704 1.696 -4.904 1.00 88.81 99 VAL A O 1
ATOM 793 N N . THR A 1 100 ? 7.783 1.206 -2.721 1.00 86.38 100 THR A N 1
ATOM 794 C CA . THR A 1 100 ? 9.144 1.715 -2.465 1.00 86.38 100 THR A CA 1
ATOM 795 C C . THR A 1 100 ? 10.164 1.201 -3.467 1.00 86.38 100 THR A C 1
ATOM 797 O O . THR A 1 100 ? 10.842 1.998 -4.106 1.00 86.38 100 THR A O 1
ATOM 800 N N . ASN A 1 101 ? 10.239 -0.116 -3.672 1.00 82.69 101 ASN A N 1
ATOM 801 C CA . ASN A 1 101 ? 11.216 -0.702 -4.597 1.00 82.69 101 ASN A CA 1
ATOM 802 C C . ASN A 1 101 ? 10.966 -0.274 -6.046 1.00 82.69 101 ASN A C 1
ATOM 804 O O . ASN A 1 101 ? 11.908 -0.043 -6.800 1.00 82.69 101 ASN A O 1
ATOM 808 N N . TYR A 1 102 ? 9.693 -0.135 -6.419 1.00 85.19 102 TYR A N 1
ATOM 809 C CA . TYR A 1 102 ? 9.315 0.330 -7.745 1.00 85.19 102 TYR A CA 1
ATOM 810 C C . TYR A 1 102 ? 9.734 1.788 -7.950 1.00 85.19 102 TYR A C 1
ATOM 812 O O . TYR A 1 102 ? 10.418 2.100 -8.918 1.00 85.19 102 TYR A O 1
ATOM 820 N N . VAL A 1 103 ? 9.406 2.674 -7.006 1.00 86.75 103 VAL A N 1
ATOM 821 C CA . VAL A 1 103 ? 9.778 4.094 -7.074 1.00 86.75 103 VAL A CA 1
ATOM 822 C C . VAL A 1 103 ? 11.286 4.297 -6.966 1.00 86.75 103 VAL A C 1
ATOM 824 O O . VAL A 1 103 ? 11.822 5.169 -7.643 1.00 86.75 103 VAL A O 1
ATOM 827 N N . TYR A 1 104 ? 11.989 3.480 -6.182 1.00 84.12 104 TYR A N 1
ATOM 828 C CA . TYR A 1 104 ? 13.445 3.520 -6.079 1.00 84.12 104 TYR A CA 1
ATOM 829 C C . TYR A 1 104 ? 14.115 3.289 -7.439 1.00 84.12 104 TYR A C 1
ATOM 831 O O . TYR A 1 104 ? 14.954 4.091 -7.838 1.00 84.12 104 TYR A O 1
ATOM 839 N N . GLY A 1 105 ? 13.677 2.277 -8.196 1.00 79.81 105 GLY A N 1
ATOM 840 C CA . GLY A 1 105 ? 14.177 2.020 -9.553 1.00 79.81 105 GLY A CA 1
ATOM 841 C C . GLY A 1 105 ? 13.839 3.116 -10.575 1.00 79.81 105 GLY A C 1
ATOM 842 O O . GLY A 1 105 ? 14.431 3.156 -11.652 1.00 79.81 105 GLY A O 1
ATOM 843 N N . LEU A 1 106 ? 12.906 4.014 -10.253 1.00 84.06 106 LEU A N 1
ATOM 844 C CA . LEU A 1 106 ? 12.496 5.143 -11.094 1.00 84.06 106 LEU A CA 1
ATOM 845 C C . LEU A 1 106 ? 13.181 6.462 -10.715 1.00 84.06 106 LEU A C 1
ATOM 847 O O . LEU A 1 106 ? 12.939 7.479 -11.367 1.00 84.06 106 LEU A O 1
ATOM 851 N N . ARG A 1 107 ? 13.984 6.493 -9.647 1.00 82.44 107 ARG A N 1
ATOM 852 C CA . ARG A 1 107 ? 14.725 7.695 -9.261 1.00 82.44 107 ARG A CA 1
ATOM 853 C C . ARG A 1 107 ? 15.967 7.811 -10.131 1.00 82.44 107 ARG A C 1
ATOM 855 O O . ARG A 1 107 ? 16.796 6.911 -10.163 1.00 82.44 107 ARG A O 1
ATOM 862 N N . ASP A 1 108 ? 16.094 8.938 -10.816 1.00 76.81 108 ASP A N 1
ATOM 863 C CA . ASP A 1 108 ? 17.316 9.264 -11.546 1.00 76.81 108 ASP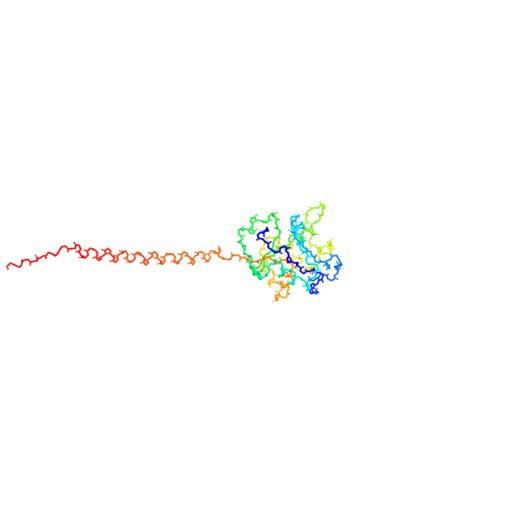 A CA 1
ATOM 864 C C . ASP A 1 108 ? 18.462 9.492 -10.549 1.00 76.81 108 ASP A C 1
ATOM 866 O O . ASP A 1 108 ? 18.339 10.301 -9.623 1.00 76.81 108 ASP A O 1
ATOM 870 N N . GLU A 1 109 ? 19.576 8.785 -10.748 1.00 67.81 109 GLU A N 1
ATOM 871 C CA . GLU A 1 109 ? 20.766 8.841 -9.894 1.00 67.81 109 GLU A CA 1
ATOM 872 C C . GLU A 1 109 ? 21.344 10.260 -9.781 1.00 67.81 109 GLU A C 1
ATOM 874 O O . GLU A 1 109 ? 21.920 10.618 -8.754 1.00 67.81 109 GLU A O 1
ATOM 879 N N . ASN A 1 110 ? 21.160 11.097 -10.808 1.00 66.25 110 ASN A N 1
ATOM 880 C CA . ASN A 1 110 ? 21.743 12.438 -10.852 1.00 66.25 110 ASN A CA 1
ATOM 881 C C . ASN A 1 110 ? 20.857 13.505 -10.203 1.00 66.25 110 ASN A C 1
ATOM 883 O O . ASN A 1 110 ? 21.363 14.449 -9.592 1.00 66.25 110 ASN A O 1
ATOM 887 N N . SER A 1 111 ? 19.535 13.398 -10.359 1.00 66.06 111 SER A N 1
ATOM 888 C CA . SER A 1 111 ? 18.587 14.417 -9.890 1.00 66.06 111 SER A CA 1
ATOM 889 C C . SER A 1 111 ? 17.818 14.022 -8.629 1.00 66.06 111 SER A C 1
ATOM 891 O O . SER A 1 111 ? 17.202 14.887 -8.001 1.00 66.06 111 SER A O 1
ATOM 893 N N . GLY A 1 112 ? 17.818 12.736 -8.259 1.00 67.19 112 GLY A N 1
ATOM 894 C CA . GLY A 1 112 ? 17.037 12.179 -7.150 1.00 67.19 112 GLY A CA 1
ATOM 895 C C . GLY A 1 112 ? 15.519 12.281 -7.343 1.00 67.19 112 GLY A C 1
ATOM 896 O O . GLY A 1 112 ? 14.753 11.963 -6.427 1.00 67.19 112 GLY A O 1
ATOM 897 N N . LYS A 1 113 ? 15.069 12.752 -8.515 1.00 75.25 113 LYS A N 1
ATOM 898 C CA . LYS A 1 113 ? 13.657 12.924 -8.856 1.00 75.25 113 LYS A CA 1
ATOM 899 C C . LYS A 1 113 ? 13.104 11.630 -9.434 1.00 75.25 113 LYS A C 1
ATOM 901 O O . LYS A 1 113 ? 13.788 10.923 -10.166 1.00 75.25 113 LYS A O 1
ATOM 906 N N . VAL A 1 114 ? 11.843 11.357 -9.111 1.00 77.19 114 VAL A N 1
ATOM 907 C CA . VAL A 1 114 ? 11.100 10.239 -9.694 1.00 77.19 114 VAL A CA 1
ATOM 908 C C . VAL A 1 114 ? 10.770 10.588 -11.141 1.00 77.19 114 VAL A C 1
ATOM 910 O O . VAL A 1 114 ? 10.103 11.595 -11.406 1.00 77.19 114 VAL A O 1
ATOM 913 N N . VAL A 1 115 ? 11.263 9.764 -12.059 1.00 76.25 115 VAL A N 1
ATOM 914 C CA . VAL A 1 115 ? 10.970 9.852 -13.487 1.00 76.25 115 VAL A CA 1
ATOM 915 C C . VAL A 1 115 ? 9.478 9.594 -13.696 1.00 76.25 115 VAL A C 1
ATOM 917 O O . VAL A 1 115 ? 8.933 8.608 -13.203 1.00 76.25 115 VAL A O 1
ATOM 920 N N . LYS A 1 116 ? 8.806 10.527 -14.380 1.00 74.56 116 LYS A N 1
ATOM 921 C CA . LYS A 1 116 ? 7.357 10.465 -14.642 1.00 74.56 116 LYS A CA 1
ATOM 922 C C . LYS A 1 116 ? 7.015 9.828 -15.980 1.00 74.56 116 LYS A C 1
ATOM 924 O O . LYS A 1 116 ? 5.879 9.399 -16.163 1.00 74.56 116 LYS A O 1
ATOM 929 N N . ASP A 1 117 ? 7.949 9.864 -16.926 1.00 72.31 117 ASP A N 1
ATOM 930 C CA . ASP A 1 117 ? 7.749 9.262 -18.234 1.00 72.31 117 ASP A CA 1
ATOM 931 C C . ASP A 1 117 ? 8.172 7.785 -18.167 1.00 72.31 117 ASP A C 1
ATOM 933 O O . ASP A 1 117 ? 9.344 7.495 -17.907 1.00 72.31 117 ASP A O 1
ATOM 937 N N . PRO A 1 118 ? 7.257 6.832 -18.410 1.00 70.25 118 PRO A N 1
ATOM 938 C CA . PRO A 1 118 ? 7.595 5.413 -18.395 1.00 70.25 118 PRO A CA 1
ATOM 939 C C . PRO A 1 118 ? 8.618 5.037 -19.479 1.00 70.25 118 PRO A C 1
ATOM 941 O O . PRO A 1 118 ? 9.252 3.990 -19.383 1.00 70.25 118 PRO A O 1
ATOM 944 N N . ASN A 1 119 ? 8.825 5.864 -20.507 1.00 68.88 119 ASN A N 1
ATOM 945 C CA . ASN A 1 119 ? 9.810 5.590 -21.551 1.00 68.88 119 ASN A CA 1
ATOM 946 C C . ASN A 1 119 ? 11.245 5.872 -21.101 1.00 68.88 119 ASN A C 1
ATOM 948 O O . ASN A 1 119 ? 12.158 5.203 -21.581 1.00 68.88 119 ASN A O 1
ATOM 952 N N . GLU A 1 120 ? 11.437 6.790 -20.155 1.00 69.88 120 GLU A N 1
ATOM 953 C CA . GLU A 1 120 ? 12.754 7.259 -19.710 1.00 69.88 120 GLU A CA 1
ATOM 954 C C . GLU A 1 120 ? 13.454 6.292 -18.740 1.00 69.88 120 GLU A C 1
ATOM 956 O O . GLU A 1 120 ? 14.677 6.320 -18.636 1.00 69.88 120 GLU A O 1
ATOM 961 N N . SER A 1 121 ? 12.711 5.408 -18.062 1.00 71.25 121 SER A N 1
ATOM 962 C CA . SER A 1 121 ? 13.278 4.403 -17.153 1.00 71.25 121 SER A CA 1
ATOM 963 C C . SER A 1 121 ? 13.072 2.980 -17.675 1.00 71.25 121 SER A C 1
ATOM 965 O O . SER A 1 121 ? 11.995 2.619 -18.154 1.00 71.25 121 SER A O 1
ATOM 967 N N . GLU A 1 122 ? 14.107 2.146 -17.580 1.00 70.81 122 GLU A N 1
ATOM 968 C CA . GLU A 1 122 ? 14.030 0.704 -17.858 1.00 70.81 122 GLU A CA 1
ATOM 969 C C . GLU A 1 122 ? 13.193 -0.029 -16.794 1.00 70.81 122 GLU A C 1
ATOM 971 O O . GLU A 1 122 ? 12.500 -0.995 -17.094 1.00 70.81 122 GLU A O 1
ATOM 976 N N . ASN A 1 123 ? 13.141 0.515 -15.574 1.00 75.69 123 ASN A N 1
ATOM 977 C CA . ASN A 1 123 ? 12.426 -0.073 -14.440 1.00 75.69 123 ASN A CA 1
ATOM 978 C C . ASN A 1 123 ? 10.911 0.214 -14.441 1.00 75.69 123 ASN A C 1
ATOM 980 O O . ASN A 1 123 ? 10.187 -0.240 -13.554 1.00 75.69 123 ASN A O 1
ATOM 984 N N . ALA A 1 124 ? 10.397 0.949 -15.433 1.00 83.62 124 ALA A N 1
ATOM 985 C CA . ALA A 1 124 ? 8.973 1.247 -15.591 1.00 83.62 124 ALA A CA 1
ATOM 986 C C . ALA A 1 124 ? 8.213 0.101 -16.294 1.00 83.62 124 ALA A C 1
ATOM 988 O O . ALA A 1 124 ? 7.605 0.290 -17.348 1.00 83.62 124 ALA A O 1
ATOM 989 N N . TYR A 1 125 ? 8.227 -1.091 -15.691 1.00 85.44 125 TYR A N 1
ATOM 990 C CA . TYR A 1 125 ? 7.613 -2.303 -16.255 1.00 85.44 125 TYR A CA 1
ATOM 991 C C . TYR A 1 125 ? 6.075 -2.338 -16.186 1.00 85.44 125 TYR A C 1
ATOM 993 O O . TYR A 1 125 ? 5.448 -3.154 -16.856 1.00 85.44 125 TYR A O 1
ATOM 1001 N N . LEU A 1 126 ? 5.440 -1.483 -15.378 1.00 87.12 126 LEU A N 1
ATOM 1002 C CA . LEU A 1 126 ? 3.977 -1.392 -15.293 1.00 87.12 126 LEU A CA 1
ATOM 1003 C C . LEU A 1 126 ? 3.394 -0.610 -16.468 1.00 87.12 126 LEU A C 1
ATOM 1005 O O . LEU A 1 126 ? 4.032 0.303 -16.988 1.00 87.12 126 LEU A O 1
ATOM 1009 N N . SER A 1 127 ? 2.136 -0.900 -16.810 1.00 88.19 127 SER A N 1
ATOM 1010 C CA . SER A 1 127 ? 1.394 -0.131 -17.817 1.00 88.19 127 SER A CA 1
ATOM 1011 C C . SER A 1 127 ? 1.495 1.393 -17.573 1.00 88.19 127 SER A C 1
ATOM 1013 O O . SER A 1 127 ? 1.462 1.835 -16.415 1.00 88.19 127 SER A O 1
ATOM 1015 N N . PRO A 1 128 ? 1.569 2.228 -18.631 1.00 86.81 128 PRO A N 1
ATOM 1016 C CA . PRO A 1 128 ? 1.760 3.678 -18.500 1.00 86.81 128 PRO A CA 1
ATOM 1017 C C . PRO A 1 128 ? 0.735 4.373 -17.594 1.00 86.81 128 PRO A C 1
ATOM 1019 O O . PRO A 1 128 ? 1.061 5.321 -16.874 1.00 86.81 128 PRO A O 1
ATOM 1022 N N . SER A 1 129 ? -0.508 3.889 -17.600 1.00 86.94 129 SER A N 1
ATOM 1023 C CA . SER A 1 129 ? -1.596 4.408 -16.773 1.00 86.94 129 SER A CA 1
ATOM 1024 C C . SER A 1 129 ? -1.422 4.062 -15.289 1.00 86.94 129 SER A C 1
ATOM 1026 O O . SER A 1 129 ? -1.664 4.917 -14.436 1.00 86.94 129 SER A O 1
ATOM 1028 N N . LEU A 1 130 ? -0.961 2.849 -14.954 1.00 87.94 130 LEU A N 1
ATOM 1029 C CA . LEU A 1 130 ? -0.647 2.459 -13.572 1.00 87.94 130 LEU A CA 1
ATOM 1030 C C . LEU A 1 130 ? 0.606 3.167 -13.057 1.00 87.94 130 LEU A C 1
ATOM 1032 O O . LEU A 1 130 ? 0.600 3.677 -11.939 1.00 87.94 130 LEU A O 1
ATOM 1036 N N . HIS A 1 131 ? 1.649 3.260 -13.883 1.00 89.31 131 HIS A N 1
ATOM 1037 C CA . HIS A 1 131 ? 2.859 4.009 -13.555 1.00 89.31 131 HIS A CA 1
ATOM 1038 C C . HIS A 1 131 ? 2.527 5.468 -13.208 1.00 89.31 131 HIS A C 1
ATOM 1040 O O . HIS A 1 131 ? 2.880 5.961 -12.136 1.00 89.31 131 HIS A O 1
ATOM 1046 N N . SER A 1 132 ? 1.756 6.135 -14.073 1.00 88.25 132 SER A N 1
ATOM 1047 C CA . SER A 1 132 ? 1.342 7.525 -13.862 1.00 88.25 132 SER A CA 1
ATOM 1048 C C . SER A 1 132 ? 0.499 7.698 -12.599 1.00 88.25 132 SER A C 1
ATOM 1050 O O . SER A 1 132 ? 0.621 8.718 -11.919 1.00 88.25 132 SER A O 1
ATOM 1052 N N . LEU A 1 133 ? -0.356 6.725 -12.268 1.00 89.75 133 LEU A N 1
ATOM 1053 C CA . LEU A 1 133 ? -1.137 6.745 -11.034 1.00 89.75 133 LEU A CA 1
ATOM 1054 C C . LEU A 1 133 ? -0.218 6.713 -9.806 1.00 89.75 133 LEU A C 1
ATOM 1056 O O . LEU A 1 133 ? -0.341 7.576 -8.939 1.00 89.75 133 LEU A O 1
ATOM 1060 N N . ILE A 1 134 ? 0.720 5.762 -9.766 1.00 90.44 134 ILE A N 1
ATOM 1061 C CA . ILE A 1 134 ? 1.644 5.571 -8.639 1.00 90.44 134 ILE A CA 1
ATOM 1062 C C . ILE A 1 134 ? 2.509 6.818 -8.435 1.00 90.44 134 ILE A C 1
ATOM 1064 O O . ILE A 1 134 ? 2.579 7.347 -7.328 1.00 90.44 134 ILE A O 1
ATOM 1068 N N . VAL A 1 135 ? 3.122 7.334 -9.503 1.00 88.62 135 VAL A N 1
ATOM 1069 C CA . VAL A 1 135 ? 4.045 8.474 -9.405 1.00 88.62 135 VAL A CA 1
ATOM 1070 C C . VAL A 1 135 ? 3.321 9.775 -9.031 1.00 88.62 135 VAL A C 1
ATOM 1072 O O . VAL A 1 135 ? 3.869 10.596 -8.296 1.00 88.62 135 VAL A O 1
ATOM 1075 N N . ASN A 1 136 ? 2.084 9.986 -9.495 1.00 89.38 136 ASN A N 1
ATOM 1076 C CA . ASN A 1 136 ? 1.337 11.215 -9.193 1.00 89.38 136 ASN A CA 1
ATOM 1077 C C . ASN A 1 136 ? 0.636 11.202 -7.829 1.00 89.38 136 ASN A C 1
ATOM 1079 O O . ASN A 1 136 ? 0.325 12.274 -7.305 1.00 89.38 136 ASN A O 1
ATOM 1083 N N . LYS A 1 137 ? 0.343 10.021 -7.276 1.00 90.94 137 LYS A N 1
ATOM 1084 C CA . LYS A 1 137 ? -0.398 9.857 -6.015 1.00 90.94 137 LYS A CA 1
ATOM 1085 C C . LYS A 1 137 ? 0.436 9.213 -4.908 1.00 90.94 137 LYS A C 1
ATOM 1087 O O . LYS A 1 137 ? -0.114 8.649 -3.969 1.00 90.94 137 LYS A O 1
ATOM 1092 N N . LEU A 1 138 ? 1.755 9.342 -4.999 1.00 89.56 138 LEU A N 1
ATOM 1093 C CA . LEU A 1 138 ? 2.686 8.830 -4.002 1.00 89.56 138 LEU A CA 1
ATOM 1094 C C . LEU A 1 138 ? 2.355 9.356 -2.596 1.00 89.56 138 LEU A C 1
ATOM 1096 O O . LEU A 1 138 ? 2.139 10.558 -2.418 1.00 89.56 138 LEU A O 1
ATOM 1100 N N . ASN A 1 139 ? 2.334 8.460 -1.610 1.00 89.75 139 ASN A N 1
ATOM 1101 C CA . ASN A 1 139 ? 2.023 8.732 -0.203 1.00 89.75 139 ASN A CA 1
ATOM 1102 C C . ASN A 1 139 ? 0.648 9.390 0.009 1.00 89.75 139 ASN A C 1
ATOM 1104 O O . ASN A 1 139 ? 0.454 10.196 0.922 1.00 89.75 139 ASN A O 1
ATOM 1108 N N . GLN A 1 140 ? -0.310 9.086 -0.871 1.00 90.62 140 GLN A N 1
ATOM 1109 C CA . GLN A 1 140 ? -1.675 9.600 -0.819 1.00 90.62 140 GLN A CA 1
ATOM 1110 C C . GLN A 1 140 ? -2.706 8.503 -1.093 1.00 90.62 140 GLN A C 1
ATOM 1112 O O . GLN A 1 140 ? -2.400 7.402 -1.557 1.00 90.62 140 GLN A O 1
ATOM 1117 N N . ASP A 1 141 ? -3.962 8.846 -0.818 1.00 90.62 141 ASP A N 1
ATOM 1118 C CA . ASP A 1 141 ? -5.109 8.085 -1.290 1.00 90.62 141 ASP A CA 1
ATOM 1119 C C . ASP A 1 141 ? -5.355 8.383 -2.778 1.00 90.62 141 ASP A C 1
ATOM 1121 O O . ASP A 1 141 ? -5.560 9.529 -3.196 1.00 90.62 141 ASP A O 1
ATOM 1125 N N . ALA A 1 142 ? -5.289 7.332 -3.585 1.00 91.81 142 ALA A N 1
ATOM 1126 C CA . ALA A 1 142 ? -5.486 7.343 -5.022 1.00 91.81 142 ALA A CA 1
ATOM 1127 C C . ALA A 1 142 ? -6.847 6.778 -5.445 1.00 91.81 142 ALA A C 1
ATOM 1129 O O . ALA A 1 142 ? -7.098 6.708 -6.646 1.00 91.81 142 ALA A O 1
ATOM 1130 N N . SER A 1 143 ? -7.728 6.420 -4.503 1.00 90.75 143 SER A N 1
ATOM 1131 C CA . SER A 1 143 ? -9.030 5.792 -4.783 1.00 90.75 143 SER A CA 1
ATOM 1132 C C . SER A 1 143 ? -9.872 6.610 -5.766 1.00 90.75 143 SER A C 1
ATOM 1134 O O . SER A 1 143 ? -10.294 6.091 -6.794 1.00 90.75 143 SER A O 1
ATOM 1136 N N . GLU A 1 144 ? -10.010 7.920 -5.535 1.00 90.00 144 GLU A N 1
ATOM 1137 C CA . GLU A 1 144 ? -10.805 8.804 -6.406 1.00 90.00 144 GLU A CA 1
ATOM 1138 C C . GLU A 1 144 ? -10.243 8.890 -7.835 1.00 90.00 144 GLU A C 1
ATOM 1140 O O . GLU A 1 144 ? -10.974 9.024 -8.815 1.00 90.00 144 GLU A O 1
ATOM 1145 N N . ILE A 1 145 ? -8.918 8.857 -7.967 1.00 89.94 145 ILE A N 1
ATOM 1146 C CA . ILE A 1 145 ? -8.254 8.944 -9.268 1.00 89.94 145 ILE A CA 1
ATOM 1147 C C . ILE A 1 145 ? -8.346 7.599 -9.984 1.00 89.94 145 ILE A C 1
ATOM 1149 O O . ILE A 1 145 ? -8.615 7.571 -11.182 1.00 89.94 145 ILE A O 1
ATOM 1153 N N . TYR A 1 146 ? -8.192 6.500 -9.250 1.00 89.69 146 TYR A N 1
ATOM 1154 C CA . TYR A 1 146 ? -8.346 5.148 -9.766 1.00 89.69 146 TYR A CA 1
ATOM 1155 C C . TYR A 1 146 ? -9.746 4.928 -10.353 1.00 89.69 146 TYR A C 1
ATOM 1157 O O . TYR A 1 146 ? -9.845 4.524 -11.505 1.00 89.69 146 TYR A O 1
ATOM 1165 N N . GLU A 1 147 ? -10.804 5.300 -9.627 1.00 89.56 147 GLU A N 1
ATOM 1166 C CA . GLU A 1 147 ? -12.199 5.181 -10.086 1.00 89.56 147 GLU A CA 1
ATOM 1167 C C . GLU A 1 147 ? -12.503 6.016 -11.341 1.00 89.56 147 GLU A C 1
ATOM 1169 O O . GLU A 1 147 ? -13.378 5.669 -12.130 1.00 89.56 147 GLU A O 1
ATOM 1174 N N . LYS A 1 148 ? -11.775 7.120 -11.559 1.00 88.31 148 LYS A N 1
ATOM 1175 C CA . LYS A 1 148 ? -11.905 7.941 -12.776 1.00 88.31 148 LYS A CA 1
ATOM 1176 C C . LYS A 1 148 ? -11.136 7.376 -13.969 1.00 88.31 148 LYS A C 1
ATOM 1178 O O . LYS A 1 148 ? -11.491 7.672 -15.106 1.00 88.31 148 LYS A O 1
ATOM 1183 N N . LEU A 1 149 ? -10.051 6.646 -13.718 1.00 86.06 149 LEU A N 1
ATOM 1184 C CA . LEU A 1 149 ? -9.178 6.077 -14.750 1.00 86.06 149 LEU A CA 1
ATOM 1185 C C . LEU A 1 149 ? -9.609 4.673 -15.177 1.00 86.06 149 LEU A C 1
ATOM 1187 O O . LEU A 1 149 ? -9.393 4.302 -16.329 1.00 86.06 149 LEU A O 1
ATOM 1191 N N . TYR A 1 150 ? -10.203 3.905 -14.267 1.00 86.06 150 TYR A N 1
ATOM 1192 C CA . TYR A 1 150 ? -10.574 2.516 -14.485 1.00 86.06 150 TYR A CA 1
ATOM 1193 C C . TYR A 1 150 ? -12.011 2.279 -14.028 1.00 86.06 150 TYR A C 1
ATOM 1195 O O . TYR A 1 150 ? -12.347 2.489 -12.868 1.00 86.06 150 TYR A O 1
ATOM 1203 N N . GLU A 1 151 ? -12.851 1.792 -14.941 1.00 79.12 151 GLU A N 1
ATOM 1204 C CA . GLU A 1 151 ? -14.235 1.406 -14.630 1.00 79.12 151 GLU A CA 1
ATOM 1205 C C . GLU A 1 151 ? -14.3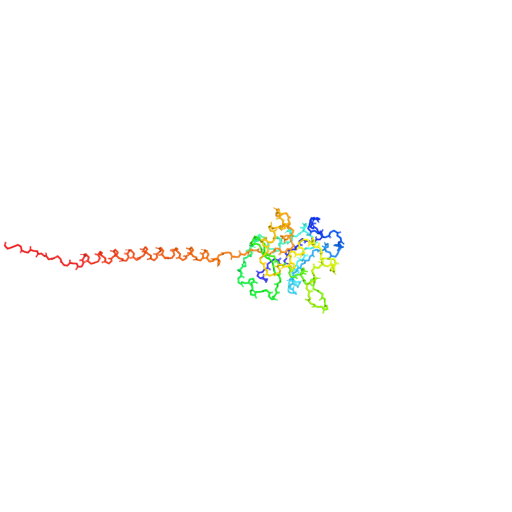24 0.033 -13.936 1.00 79.12 151 GLU A C 1
ATOM 1207 O O . GLU A 1 151 ? -15.335 -0.275 -13.313 1.00 79.12 151 GLU A O 1
ATOM 1212 N N . ASN A 1 152 ? -13.266 -0.787 -14.028 1.00 79.25 152 ASN A N 1
ATOM 1213 C CA . ASN A 1 152 ? -13.217 -2.155 -13.506 1.00 79.25 152 ASN A CA 1
ATOM 1214 C C . ASN A 1 152 ? -11.997 -2.368 -12.594 1.00 79.25 152 ASN A C 1
ATOM 1216 O O . ASN A 1 152 ? -10.893 -1.922 -12.914 1.00 79.25 152 ASN A O 1
ATOM 1220 N N . ASP A 1 153 ? -12.157 -3.192 -11.551 1.00 81.00 153 ASP A N 1
ATOM 1221 C CA . ASP A 1 153 ? -11.099 -3.566 -10.587 1.00 81.00 153 ASP A CA 1
ATOM 1222 C C . ASP A 1 153 ? -10.044 -4.540 -11.159 1.00 81.00 153 ASP A C 1
ATOM 1224 O O . ASP A 1 153 ? -9.202 -5.100 -10.452 1.00 81.00 153 ASP A O 1
ATOM 1228 N N . ASP A 1 154 ? -10.059 -4.755 -12.472 1.00 82.12 154 ASP A N 1
ATOM 1229 C CA . ASP A 1 154 ? -9.185 -5.682 -13.184 1.00 82.12 154 ASP A CA 1
ATOM 1230 C C . ASP A 1 154 ? -7.695 -5.365 -13.027 1.00 82.12 154 ASP A C 1
ATOM 1232 O O . ASP A 1 154 ? -6.862 -6.275 -13.069 1.00 82.12 154 ASP A O 1
ATOM 1236 N N . TYR A 1 155 ? -7.357 -4.084 -12.879 1.00 85.06 155 TYR A N 1
ATOM 1237 C CA . TYR A 1 155 ? -5.987 -3.612 -12.670 1.00 85.06 155 TYR A CA 1
ATOM 1238 C C . TYR A 1 155 ? -5.581 -3.668 -11.193 1.00 85.06 155 TYR A C 1
ATOM 1240 O O . TYR A 1 155 ? -4.391 -3.714 -10.878 1.00 85.06 155 TYR A O 1
ATOM 1248 N N . LEU A 1 156 ? -6.563 -3.717 -10.286 1.00 87.06 156 LEU A N 1
ATOM 1249 C CA . LEU A 1 156 ? -6.345 -3.845 -8.850 1.00 87.06 156 LEU A CA 1
ATOM 1250 C C . LEU A 1 156 ? -5.684 -5.190 -8.533 1.00 87.06 156 LEU A C 1
ATOM 1252 O O . LEU A 1 156 ? -4.801 -5.263 -7.685 1.00 87.06 156 LEU A O 1
ATOM 1256 N N . GLY A 1 157 ? -6.059 -6.247 -9.265 1.00 86.06 157 GLY A N 1
ATOM 1257 C CA . GLY A 1 157 ? -5.431 -7.567 -9.169 1.00 86.06 157 GLY A CA 1
ATOM 1258 C C . GLY A 1 157 ? -3.912 -7.521 -9.350 1.00 86.06 157 GLY A C 1
ATOM 1259 O O . GLY A 1 157 ? -3.184 -8.151 -8.596 1.00 86.06 157 GLY A O 1
ATOM 1260 N N . CYS A 1 158 ? -3.414 -6.702 -10.270 1.00 87.75 158 CYS A N 1
ATOM 1261 C CA . CYS A 1 158 ? -1.978 -6.615 -10.527 1.00 87.75 158 CYS A CA 1
ATOM 1262 C C . CYS A 1 158 ? -1.217 -5.868 -9.435 1.00 87.75 158 CYS A C 1
ATOM 1264 O O . CYS A 1 158 ? -0.116 -6.268 -9.063 1.00 87.75 158 CYS A O 1
ATOM 1266 N N . LEU A 1 159 ? -1.823 -4.822 -8.869 1.00 87.50 159 LEU A N 1
ATOM 1267 C CA . LEU A 1 159 ? -1.268 -4.157 -7.690 1.00 87.50 159 LEU A CA 1
ATOM 1268 C C . LEU A 1 159 ? -1.313 -5.077 -6.464 1.00 87.50 159 LEU A C 1
ATOM 1270 O O . LEU A 1 159 ? -0.398 -5.041 -5.642 1.00 87.50 159 LEU A O 1
ATOM 1274 N N . ASN A 1 160 ? -2.345 -5.921 -6.360 1.00 86.75 160 ASN A N 1
ATOM 1275 C CA . ASN A 1 160 ? -2.478 -6.885 -5.274 1.00 86.75 160 ASN A CA 1
ATOM 1276 C C . ASN A 1 160 ? -1.359 -7.935 -5.285 1.00 86.75 160 ASN A C 1
ATOM 1278 O O . ASN A 1 160 ? -0.820 -8.248 -4.230 1.00 86.75 160 ASN A O 1
ATOM 1282 N N . GLU A 1 161 ? -0.978 -8.436 -6.459 1.00 82.31 161 GLU A N 1
ATOM 1283 C CA . GLU A 1 161 ? 0.094 -9.433 -6.588 1.00 82.31 161 GLU A CA 1
ATOM 1284 C C . GLU A 1 161 ? 1.492 -8.850 -6.315 1.00 82.31 161 GLU A C 1
ATOM 1286 O O . GLU A 1 161 ? 2.344 -9.522 -5.732 1.00 82.31 161 GLU A O 1
ATOM 1291 N N . LEU A 1 162 ? 1.737 -7.590 -6.700 1.00 80.81 162 LEU A N 1
ATOM 1292 C CA . LEU A 1 162 ? 3.073 -6.988 -6.612 1.00 80.81 162 LEU A CA 1
ATOM 1293 C C . LEU A 1 162 ? 3.337 -6.158 -5.360 1.00 80.81 162 LEU A C 1
ATOM 1295 O O . LEU A 1 162 ? 4.462 -6.156 -4.860 1.00 80.81 162 LEU A O 1
ATOM 1299 N N . PHE A 1 163 ? 2.354 -5.398 -4.880 1.00 86.75 163 PHE A N 1
ATOM 1300 C CA . PHE A 1 163 ? 2.603 -4.307 -3.932 1.00 86.75 163 PHE A CA 1
ATOM 1301 C C . PHE A 1 163 ? 1.766 -4.383 -2.661 1.00 86.75 163 PHE A C 1
ATOM 1303 O O . PHE A 1 163 ? 2.009 -3.599 -1.749 1.00 86.75 163 PHE A O 1
ATOM 1310 N N . TYR A 1 164 ? 0.793 -5.287 -2.563 1.00 86.75 164 TYR A N 1
ATOM 1311 C CA . TYR A 1 164 ? -0.111 -5.330 -1.415 1.00 86.75 164 TYR A CA 1
ATOM 1312 C C . TYR A 1 164 ? 0.606 -5.674 -0.108 1.00 86.75 164 TYR A C 1
ATOM 1314 O O . TYR A 1 164 ? 1.373 -6.633 -0.031 1.00 86.75 164 TYR A O 1
ATOM 1322 N N . VAL A 1 165 ? 0.313 -4.895 0.935 1.00 84.56 165 VAL A N 1
ATOM 1323 C CA . VAL A 1 165 ? 0.853 -5.108 2.288 1.00 84.56 165 VAL A CA 1
ATOM 1324 C C . VAL A 1 165 ? -0.255 -5.233 3.330 1.00 84.56 165 VAL A C 1
ATOM 1326 O O . VAL A 1 165 ? -0.104 -5.966 4.307 1.00 84.56 165 VAL A O 1
ATOM 1329 N N . GLY A 1 166 ? -1.389 -4.560 3.140 1.00 86.44 166 GLY A N 1
ATOM 1330 C CA . GLY A 1 166 ? -2.462 -4.603 4.124 1.00 86.44 166 GLY A CA 1
ATOM 1331 C C . GLY A 1 166 ? -3.640 -3.704 3.792 1.00 86.44 166 GLY A C 1
ATOM 1332 O O . GLY A 1 166 ? -3.864 -3.342 2.640 1.00 86.44 166 GLY A O 1
ATOM 1333 N N . VAL A 1 167 ? -4.396 -3.346 4.824 1.00 89.88 167 VAL A N 1
ATOM 1334 C CA . VAL A 1 167 ? -5.563 -2.458 4.735 1.00 89.88 167 VAL A CA 1
ATOM 1335 C C . VAL A 1 167 ? -5.442 -1.269 5.668 1.00 89.88 167 VAL A C 1
ATOM 1337 O O . VAL A 1 167 ? -4.669 -1.286 6.623 1.00 89.88 167 VAL A O 1
ATOM 1340 N N . VAL A 1 168 ? -6.216 -0.227 5.399 1.00 87.50 168 VAL A N 1
ATOM 1341 C CA . VAL A 1 168 ? -6.317 0.937 6.275 1.00 87.50 168 VAL A CA 1
ATOM 1342 C C . VAL A 1 168 ? -7.207 0.597 7.479 1.00 87.50 168 VAL A C 1
ATOM 1344 O O . VAL A 1 168 ? -8.322 0.101 7.326 1.00 87.50 168 VAL A O 1
ATOM 1347 N N . ASP A 1 169 ? -6.727 0.862 8.698 1.00 83.44 169 ASP A N 1
ATOM 1348 C CA . ASP A 1 169 ? -7.525 0.737 9.922 1.00 83.44 169 ASP A CA 1
ATOM 1349 C C . ASP A 1 169 ? -8.513 1.910 10.010 1.00 83.44 169 ASP A C 1
ATOM 1351 O O . ASP A 1 169 ? -8.174 3.018 10.432 1.00 83.44 169 ASP A O 1
ATOM 1355 N N . THR A 1 170 ? -9.764 1.661 9.630 1.00 73.56 170 THR A N 1
ATOM 1356 C CA . THR A 1 170 ? -10.862 2.635 9.720 1.00 73.56 170 THR A CA 1
ATOM 1357 C C . THR A 1 170 ? -11.470 2.725 11.125 1.00 73.56 170 THR A C 1
ATOM 1359 O O . THR A 1 170 ? -12.355 3.547 11.372 1.00 73.56 170 THR A O 1
ATOM 1362 N N . ARG A 1 171 ? -10.999 1.939 12.103 1.00 66.81 171 ARG A N 1
ATOM 1363 C CA . ARG A 1 171 ? -11.485 2.011 13.492 1.00 66.81 171 ARG A CA 1
ATOM 1364 C C . ARG A 1 171 ? -11.157 3.345 14.155 1.00 66.81 171 ARG A C 1
ATOM 1366 O O . ARG A 1 171 ? -11.915 3.791 15.014 1.00 66.81 171 ARG A O 1
ATOM 1373 N N . SER A 1 172 ? -10.061 3.995 13.760 1.00 62.69 172 SER A N 1
ATOM 1374 C CA . SER A 1 172 ? -9.722 5.343 14.235 1.00 62.69 172 SER A CA 1
ATOM 1375 C C . SER A 1 172 ? -10.508 6.447 13.523 1.00 62.69 172 SER A C 1
ATOM 1377 O O . SER A 1 172 ? -10.247 7.624 13.760 1.00 62.69 172 SER A O 1
ATOM 1379 N N . ASN A 1 173 ? -11.442 6.104 12.631 1.00 71.12 173 ASN A N 1
ATOM 1380 C CA . ASN A 1 173 ? -12.236 7.096 11.925 1.00 71.12 173 ASN A CA 1
ATOM 1381 C C . ASN A 1 173 ? -13.184 7.816 12.901 1.00 71.12 173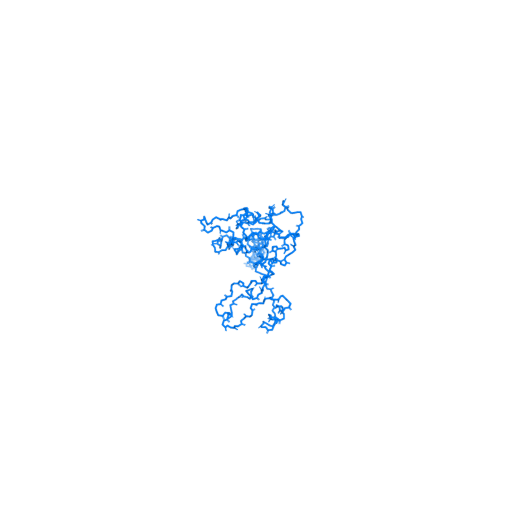 ASN A C 1
ATOM 1383 O O . ASN A 1 173 ? -13.744 7.212 13.823 1.00 71.12 173 ASN A O 1
ATOM 1387 N N . ALA A 1 174 ? -13.396 9.113 12.678 1.00 65.69 174 ALA A N 1
ATOM 1388 C CA . ALA A 1 174 ? -14.199 9.970 13.548 1.00 65.69 174 ALA A CA 1
ATOM 1389 C C . ALA A 1 174 ? -15.633 9.439 13.732 1.00 65.69 174 ALA A C 1
ATOM 1391 O O . ALA A 1 174 ? -16.207 9.556 14.814 1.00 65.69 174 ALA A O 1
ATOM 1392 N N . ALA A 1 175 ? -16.190 8.782 12.708 1.00 69.50 175 ALA A N 1
ATOM 1393 C CA . ALA A 1 175 ? -17.494 8.126 12.782 1.00 69.50 175 ALA A CA 1
ATOM 1394 C C . ALA A 1 175 ? -17.515 6.958 13.789 1.00 69.50 175 ALA A C 1
ATOM 1396 O O . ALA A 1 175 ? -18.413 6.874 14.626 1.00 69.50 175 ALA A O 1
ATOM 1397 N N . CYS A 1 176 ? -16.497 6.092 13.768 1.00 74.31 176 CYS A N 1
ATOM 1398 C CA . CYS A 1 176 ? -16.366 4.977 14.710 1.00 74.31 176 CYS A CA 1
ATOM 1399 C C . CYS A 1 176 ? -16.163 5.475 16.146 1.00 74.31 176 CYS A C 1
ATOM 1401 O O . CYS A 1 176 ? -16.753 4.939 17.087 1.00 74.31 176 CYS A O 1
ATOM 1403 N N . GLN A 1 177 ? -15.386 6.546 16.319 1.00 77.25 177 GLN A N 1
ATOM 1404 C CA . GLN A 1 177 ? -15.203 7.170 17.625 1.00 77.25 177 GLN A CA 1
ATOM 1405 C C . GLN A 1 177 ? -16.508 7.791 18.148 1.00 77.25 177 GLN A C 1
ATOM 1407 O O . GLN A 1 177 ? -16.826 7.627 19.326 1.00 77.25 177 GLN A O 1
ATOM 1412 N N . ALA A 1 178 ? -17.305 8.429 17.285 1.00 79.88 178 ALA A N 1
ATOM 1413 C CA . ALA A 1 178 ? -18.611 8.976 17.654 1.00 79.88 178 ALA A CA 1
ATOM 1414 C C . ALA A 1 178 ? -19.602 7.881 18.093 1.00 79.88 178 ALA A C 1
ATOM 1416 O O . ALA A 1 178 ? -20.308 8.048 19.093 1.00 79.88 178 ALA A O 1
ATOM 1417 N N . LEU A 1 179 ? -19.617 6.734 17.405 1.00 85.06 179 LEU A N 1
ATOM 1418 C CA . LEU A 1 179 ? -20.442 5.582 17.788 1.00 85.06 179 LEU A CA 1
ATOM 1419 C C . LEU A 1 179 ? -20.022 5.009 19.148 1.00 85.06 179 LEU A C 1
ATOM 1421 O O . LEU A 1 179 ? -20.870 4.789 20.014 1.00 85.06 179 LEU A O 1
ATOM 1425 N N . ASN A 1 180 ? -18.715 4.841 19.370 1.00 85.19 180 ASN A N 1
ATOM 1426 C CA . ASN A 1 180 ? -18.183 4.369 20.648 1.00 85.19 180 ASN A CA 1
ATOM 1427 C C . ASN A 1 180 ? -18.531 5.335 21.799 1.00 85.19 180 ASN A C 1
ATOM 1429 O O . ASN A 1 180 ? -19.002 4.915 22.854 1.00 85.19 180 ASN A O 1
ATOM 1433 N N . MET A 1 181 ? -18.397 6.647 21.578 1.00 87.38 181 MET A N 1
ATOM 1434 C CA . MET A 1 181 ? -18.785 7.669 22.559 1.00 87.38 181 MET A CA 1
ATOM 1435 C C . MET A 1 181 ? -20.287 7.648 22.870 1.00 87.38 181 MET A C 1
ATOM 1437 O O . MET A 1 181 ? -20.676 7.777 24.030 1.00 87.38 181 MET A O 1
ATOM 1441 N N . THR A 1 182 ? -21.137 7.426 21.866 1.00 88.56 182 THR A N 1
ATOM 1442 C CA . THR A 1 182 ? -22.596 7.333 22.052 1.00 88.56 182 THR A CA 1
ATOM 1443 C C . THR A 1 182 ? -22.975 6.149 22.946 1.00 88.56 182 THR A C 1
ATOM 1445 O O . THR A 1 182 ? -23.826 6.289 23.828 1.00 88.56 182 THR A O 1
ATOM 1448 N N . MET A 1 183 ? -22.302 5.004 22.783 1.00 91.88 183 MET A N 1
ATOM 1449 C CA . MET A 1 183 ? -22.496 3.835 23.646 1.00 91.88 183 MET A CA 1
ATOM 1450 C C . MET A 1 183 ? -22.169 4.155 25.113 1.00 91.88 183 MET A C 1
ATOM 1452 O O . MET A 1 183 ? -22.963 3.839 26.002 1.00 91.88 183 MET A O 1
ATOM 1456 N N . TYR A 1 184 ? -21.042 4.828 25.377 1.00 93.25 184 TYR A N 1
ATOM 1457 C CA . TYR A 1 184 ? -20.670 5.230 26.738 1.00 93.25 184 TYR A CA 1
ATOM 1458 C C . TYR A 1 184 ? -21.668 6.211 27.361 1.00 93.25 184 TYR A C 1
ATOM 1460 O O . TYR A 1 184 ? -22.016 6.061 28.532 1.00 93.25 184 TYR A O 1
ATOM 1468 N N . ILE A 1 185 ? -22.175 7.177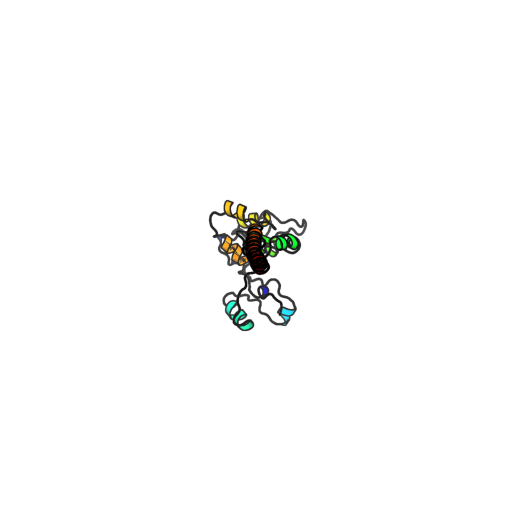 26.589 1.00 94.12 185 ILE A N 1
ATOM 1469 C CA . ILE A 1 185 ? -23.171 8.148 27.069 1.00 94.12 185 ILE A CA 1
ATOM 1470 C C . ILE A 1 185 ? -24.458 7.437 27.508 1.00 94.12 185 ILE A C 1
ATOM 1472 O O . ILE A 1 185 ? -24.977 7.721 28.588 1.00 94.12 185 ILE A O 1
ATOM 1476 N N . MET A 1 186 ? -24.944 6.474 26.720 1.00 94.00 186 MET A N 1
ATOM 1477 C CA . MET A 1 186 ? -26.134 5.693 27.075 1.00 94.00 186 MET A CA 1
ATOM 1478 C C . MET A 1 186 ? -25.918 4.846 28.334 1.00 94.00 186 MET A C 1
ATOM 1480 O O . MET A 1 186 ? -26.800 4.781 29.190 1.00 94.00 186 MET A O 1
ATOM 1484 N N . LEU A 1 187 ? -24.737 4.240 28.491 1.00 95.56 187 LEU A N 1
ATOM 1485 C CA . LEU A 1 187 ? -24.405 3.447 29.676 1.00 95.56 187 LEU A CA 1
ATOM 1486 C C . LEU A 1 187 ? -24.410 4.315 30.943 1.00 95.56 187 LEU A C 1
ATOM 1488 O O . LEU A 1 187 ? -25.042 3.957 31.939 1.00 95.56 187 LEU A O 1
ATOM 1492 N N . VAL A 1 188 ? -23.773 5.490 30.890 1.00 95.44 188 VAL A N 1
ATOM 1493 C CA . VAL A 1 188 ? -23.769 6.452 32.003 1.00 95.44 188 VAL A CA 1
ATOM 1494 C C . VAL A 1 188 ? -25.183 6.944 32.315 1.00 95.44 188 VAL A C 1
ATOM 1496 O O . VAL A 1 188 ? -25.543 7.055 33.486 1.00 95.44 188 VAL A O 1
ATOM 1499 N N . PHE A 1 189 ? -26.010 7.184 31.295 1.00 95.81 189 PHE A N 1
ATOM 1500 C CA . PHE A 1 189 ? -27.399 7.598 31.480 1.00 95.81 189 PHE A CA 1
ATOM 1501 C C . PHE A 1 189 ? -28.227 6.539 32.226 1.00 95.81 189 PHE A C 1
ATOM 1503 O O . PHE A 1 189 ? -28.907 6.858 33.201 1.00 95.81 189 PHE A O 1
ATOM 1510 N N . VAL A 1 190 ? -28.118 5.265 31.835 1.00 95.88 190 VAL A N 1
ATOM 1511 C CA . VAL A 1 190 ? -28.803 4.157 32.523 1.00 95.88 190 VAL A CA 1
ATOM 1512 C C . VAL A 1 190 ? -28.304 4.008 33.962 1.00 95.88 190 VAL A C 1
ATOM 1514 O O . VAL A 1 190 ? -29.114 3.880 34.882 1.00 95.88 190 VAL A O 1
ATOM 1517 N N . ALA A 1 191 ? -26.990 4.086 34.186 1.00 95.44 191 ALA A N 1
ATOM 1518 C CA . ALA A 1 191 ? -26.420 4.035 35.531 1.00 95.44 191 ALA A CA 1
ATOM 1519 C C . ALA A 1 191 ? -26.934 5.187 36.416 1.00 95.44 191 ALA A C 1
ATOM 1521 O O . ALA A 1 191 ? -27.285 4.964 37.575 1.00 95.44 191 ALA A O 1
ATOM 1522 N N . ALA A 1 192 ? -27.053 6.400 35.867 1.00 95.44 192 ALA A N 1
ATOM 1523 C CA . ALA A 1 192 ? -27.590 7.554 36.582 1.00 95.44 192 ALA A CA 1
ATOM 1524 C C . ALA A 1 192 ? -29.062 7.361 36.990 1.00 95.44 192 ALA A C 1
ATOM 1526 O O . ALA A 1 192 ? -29.427 7.691 38.120 1.00 95.44 192 ALA A O 1
ATOM 1527 N N . LEU A 1 193 ? -29.898 6.780 36.120 1.00 95.62 193 LEU A N 1
ATOM 1528 C CA . LEU A 1 193 ? -31.297 6.472 36.447 1.00 95.62 193 LEU A CA 1
ATOM 1529 C C . LEU A 1 193 ? -31.417 5.439 37.576 1.00 95.62 193 LEU A C 1
ATOM 1531 O O . LEU A 1 193 ? -32.236 5.615 38.478 1.00 95.62 193 LEU A O 1
ATOM 1535 N N . LEU A 1 194 ? -30.573 4.402 37.572 1.00 95.44 194 LEU A N 1
ATOM 1536 C CA . LEU A 1 194 ? -30.539 3.400 38.644 1.00 95.44 194 LEU A CA 1
ATOM 1537 C C . LEU A 1 194 ? -30.117 4.014 39.984 1.00 95.44 194 LEU A C 1
ATOM 1539 O O . LEU A 1 194 ? -30.737 3.742 41.015 1.00 95.44 194 LEU A O 1
ATOM 1543 N N . VAL A 1 195 ? -29.098 4.879 39.976 1.00 95.56 195 VAL A N 1
ATOM 1544 C CA . VAL A 1 195 ? -28.660 5.606 41.178 1.00 95.56 195 VAL A CA 1
ATOM 1545 C C . VAL A 1 195 ? -29.776 6.513 41.695 1.00 95.56 195 VAL A C 1
ATOM 1547 O O . VAL A 1 195 ? -30.063 6.503 42.892 1.00 95.56 195 VAL A O 1
ATOM 1550 N N . LEU A 1 196 ? -30.459 7.244 40.810 1.00 94.69 196 LEU A N 1
ATOM 1551 C CA . LEU A 1 196 ? -31.582 8.100 41.187 1.00 94.69 196 LEU A CA 1
ATOM 1552 C C . LEU A 1 196 ? -32.724 7.292 41.818 1.00 94.69 196 LEU A C 1
ATOM 1554 O O . LEU A 1 196 ? -33.218 7.659 42.883 1.00 94.69 196 LEU A O 1
ATOM 1558 N N . GLN A 1 197 ? -33.107 6.164 41.214 1.00 92.44 197 GLN A N 1
ATOM 1559 C CA . GLN A 1 197 ? -34.139 5.278 41.758 1.00 92.44 197 GLN A CA 1
ATOM 1560 C C . GLN A 1 197 ? -33.749 4.719 43.134 1.00 92.44 197 GLN A C 1
ATOM 1562 O O . GLN A 1 197 ? -34.590 4.642 44.037 1.00 92.44 197 GLN A O 1
ATOM 1567 N N . CYS A 1 198 ? -32.473 4.376 43.320 1.00 93.25 198 CYS A N 1
ATOM 1568 C CA . CYS A 1 198 ? -31.941 3.921 44.600 1.00 93.25 198 CYS A CA 1
ATOM 1569 C C . CYS A 1 198 ? -32.053 5.018 45.675 1.00 93.25 198 CYS A C 1
ATOM 1571 O O . CYS A 1 198 ? -32.577 4.770 46.762 1.00 93.25 198 CYS A O 1
ATOM 1573 N N . ILE A 1 199 ? -31.667 6.258 45.348 1.00 91.44 199 ILE A N 1
ATOM 1574 C CA . ILE A 1 199 ? -31.776 7.413 46.255 1.00 91.44 199 ILE A CA 1
ATOM 1575 C C . ILE A 1 199 ? -33.241 7.707 46.609 1.00 91.44 199 ILE A C 1
ATOM 1577 O O . ILE A 1 199 ? -33.562 7.896 47.783 1.00 91.44 199 ILE A O 1
ATOM 1581 N N . CYS A 1 200 ? -34.152 7.708 45.632 1.00 89.06 200 CYS A N 1
ATOM 1582 C CA . CYS A 1 200 ? -35.582 7.911 45.883 1.00 89.06 200 CYS A CA 1
ATOM 1583 C C . CYS A 1 200 ? -36.165 6.833 46.810 1.00 89.06 200 CYS A C 1
ATOM 1585 O O . CYS A 1 200 ? -36.950 7.152 47.705 1.00 89.06 200 CYS A O 1
ATOM 1587 N N . SER A 1 201 ? -35.749 5.577 46.635 1.00 89.81 201 SER A N 1
ATOM 1588 C CA . SER A 1 201 ? -36.186 4.457 47.478 1.00 89.81 201 SER A CA 1
ATOM 1589 C C . SER A 1 201 ? -35.666 4.591 48.915 1.00 89.81 201 SER A C 1
ATOM 1591 O O . SER A 1 201 ? -36.422 4.403 49.868 1.00 89.81 201 SER A O 1
ATOM 1593 N N . LEU A 1 202 ? -34.404 5.000 49.081 1.00 85.75 202 LEU A N 1
ATOM 1594 C CA . LEU A 1 202 ? -33.802 5.292 50.387 1.00 85.75 202 LEU A CA 1
ATOM 1595 C C . LEU A 1 202 ? -34.509 6.447 51.108 1.00 85.75 202 LEU A C 1
ATOM 1597 O O . LEU A 1 202 ? -34.814 6.331 52.293 1.00 85.75 202 LEU A O 1
ATOM 1601 N N . LEU A 1 203 ? -34.822 7.541 50.407 1.00 84.00 203 LEU A N 1
ATOM 1602 C CA . LEU A 1 203 ? -35.544 8.682 50.985 1.00 84.00 203 LEU A CA 1
ATOM 1603 C C . LEU A 1 203 ? -36.976 8.328 51.404 1.00 84.00 203 LEU A C 1
ATOM 1605 O O . LEU A 1 203 ? -37.471 8.860 52.399 1.00 84.00 203 LEU A O 1
ATOM 1609 N N . TYR A 1 204 ? -37.643 7.438 50.666 1.00 80.38 204 TYR A N 1
ATOM 1610 C CA . TYR A 1 204 ? -38.973 6.953 51.030 1.00 80.38 204 TYR A CA 1
ATOM 1611 C C . TYR A 1 204 ? -38.941 6.128 52.325 1.00 80.38 204 TYR A C 1
ATOM 1613 O O . TYR A 1 204 ? -39.742 6.377 53.222 1.00 80.38 204 TYR A O 1
ATOM 1621 N N . LEU A 1 205 ? -37.976 5.213 52.464 1.00 73.00 205 LEU A N 1
ATOM 1622 C CA . LEU A 1 205 ? -37.762 4.420 53.685 1.00 73.00 205 LEU A CA 1
ATOM 1623 C C . LEU A 1 205 ? -37.305 5.266 54.883 1.00 73.00 205 LEU A C 1
ATOM 1625 O O . LEU A 1 205 ? -37.672 4.978 56.018 1.00 73.00 205 LEU A O 1
ATOM 1629 N N . ALA A 1 206 ? -36.521 6.318 54.642 1.00 69.62 206 ALA A N 1
ATOM 1630 C CA . ALA A 1 206 ? -36.010 7.200 55.688 1.00 69.62 206 ALA A CA 1
ATOM 1631 C C . ALA A 1 206 ? -37.037 8.234 56.187 1.00 69.62 206 ALA A C 1
ATOM 1633 O O . ALA A 1 206 ? -36.751 8.953 57.148 1.00 69.62 206 ALA A O 1
ATOM 1634 N N . ARG A 1 207 ? -38.229 8.342 55.575 1.00 65.19 207 ARG A N 1
ATOM 1635 C CA . ARG A 1 207 ? -39.294 9.209 56.099 1.00 65.19 207 ARG A CA 1
ATOM 1636 C C . ARG A 1 207 ? -39.882 8.588 57.376 1.00 65.19 207 ARG A C 1
ATOM 1638 O O . ARG A 1 207 ? -40.517 7.539 57.292 1.00 65.19 207 ARG A O 1
ATOM 1645 N N . PRO A 1 208 ? -39.759 9.236 58.551 1.00 60.34 208 PRO A N 1
ATOM 1646 C CA . PRO A 1 208 ? -40.409 8.744 59.757 1.00 60.34 208 PRO A CA 1
ATOM 1647 C C . PRO A 1 208 ? -41.929 8.818 59.577 1.00 60.34 208 PRO A C 1
ATOM 1649 O O . PRO A 1 208 ? -42.471 9.878 59.244 1.00 60.34 208 PRO A O 1
ATOM 1652 N N . HIS A 1 209 ? -42.625 7.701 59.809 1.00 56.84 209 HIS A N 1
ATOM 1653 C CA . HIS A 1 209 ? -44.081 7.680 59.932 1.00 56.84 209 HIS A CA 1
ATOM 1654 C C . HIS A 1 209 ? -44.487 8.666 61.035 1.00 56.84 209 HIS A C 1
ATOM 1656 O O . HIS A 1 209 ? -44.332 8.387 62.222 1.00 56.84 209 HIS A O 1
ATOM 1662 N N . ARG A 1 210 ? -45.021 9.836 60.663 1.00 57.53 210 ARG A N 1
ATOM 1663 C CA . ARG A 1 210 ? -45.773 10.662 61.610 1.00 57.53 210 ARG A CA 1
ATOM 1664 C C . ARG A 1 210 ? -47.082 9.930 61.887 1.00 57.53 210 ARG A C 1
ATOM 1666 O O . ARG A 1 210 ? -48.015 10.007 61.093 1.00 57.53 210 ARG A O 1
ATOM 1673 N N . SER A 1 211 ? -47.133 9.194 62.992 1.00 51.84 211 SER A N 1
ATOM 1674 C CA . SER A 1 211 ? -48.383 8.703 63.562 1.00 51.84 211 SER A CA 1
ATOM 1675 C C . SER A 1 211 ? -49.239 9.913 63.939 1.00 51.84 211 SER A C 1
ATOM 1677 O O . SER A 1 211 ? -48.921 10.636 64.884 1.00 51.84 211 SER A O 1
ATOM 1679 N N . PHE A 1 212 ? -50.304 10.164 63.181 1.00 53.97 212 PHE A N 1
ATOM 1680 C CA . PHE A 1 212 ? -51.360 11.074 63.605 1.00 53.97 212 PHE A CA 1
ATOM 1681 C C . PHE A 1 212 ? -52.117 10.404 64.755 1.00 53.97 212 PHE A C 1
ATOM 1683 O O . PHE A 1 212 ? -52.903 9.487 64.531 1.00 53.97 212 PHE A O 1
ATOM 1690 N N . THR A 1 213 ? -51.874 10.837 65.992 1.00 47.94 213 THR A N 1
ATOM 1691 C CA . THR A 1 213 ? -52.778 10.533 67.104 1.00 47.94 213 THR A CA 1
ATOM 1692 C C . THR A 1 213 ? -54.000 11.434 66.945 1.00 47.94 213 THR A C 1
ATOM 1694 O O . THR A 1 213 ? -53.902 12.651 67.123 1.00 47.94 213 THR A O 1
ATOM 1697 N N . ALA A 1 214 ? -55.122 10.852 66.521 1.00 46.38 214 ALA A N 1
ATOM 1698 C CA . ALA A 1 214 ? -56.410 11.534 66.474 1.00 46.38 214 ALA A CA 1
ATOM 1699 C C . ALA A 1 214 ? -56.824 11.957 67.896 1.00 46.38 214 ALA A C 1
ATOM 1701 O O . ALA A 1 214 ? -56.613 11.202 68.845 1.00 46.38 214 ALA A O 1
ATOM 1702 N N . LYS A 1 215 ? -57.332 13.191 68.008 1.00 43.81 215 LYS A N 1
ATOM 1703 C CA . LYS A 1 215 ? -57.889 13.785 69.232 1.00 43.81 215 LYS A CA 1
ATOM 1704 C C . LYS A 1 215 ? -59.131 13.047 69.711 1.00 43.81 215 LYS A C 1
ATOM 1706 O O . LYS A 1 215 ? -59.901 12.602 68.833 1.00 43.81 215 LYS A O 1
#

pLDDT: mean 77.23, std 13.1, range [43.22, 95.88]